Protein AF-A0A7M5X2B8-F1 (afdb_monomer_lite)

Secondary structure (DSSP, 8-state):
-HHHHHHHTT-HHHHHHHHHHHHHHHHHHHHHHHTT-HHHHHHHHHHHHHHHHHHHHHHHHH-GGGHHHHHHHHHHHHHHS-S-HHHHHHHHHHHTTT--GGGGHHHHHHHHHHHHHTT-HHHHHHHHHHHHTS-TTT-TTSPPP-SSHHHHHHHHHHHHHHT-HHHHHHHHHHHIIIIIHHHH---S---HHHHHHHHHHHHHHHHHHHHHHHHHHHHHHTT---TTTHHHHHHHHHHHHHHHHHHH--

Sequence (250 aa):
FRAVLQIHKNQFVRAQSCIDNARDMLDTELTAMVGESYNRAYNAMVNVQMLSELEEVIQYKLVSERRKAIKSAWWNRLQGCQANVEEWHRILQVHSLVLTPQEDMKTWLKYASLCRKSGQLGLSQQTLVTLLEADPYLNQDKPIPSTYPMVTFAFMKHMWKSGQRQEAFKHLQYFVRTTLLPQVLPLGDLDDESEKKRNETISLLAKCHMKLGEWMTITEGVKGVNSNTIPHILQYHATATKYADKSYKV

Radius of gyration: 22.21 Å; chains: 1; bounding box: 51×42×62 Å

Structure (mmCIF, N/CA/C/O backbone):
data_AF-A0A7M5X2B8-F1
#
_entry.id   AF-A0A7M5X2B8-F1
#
loop_
_atom_site.group_PDB
_atom_site.id
_atom_site.type_symbol
_atom_site.label_atom_id
_atom_site.label_alt_id
_atom_site.label_comp_id
_atom_site.label_asym_id
_atom_site.label_entity_id
_atom_site.label_seq_id
_atom_site.pdbx_PDB_ins_code
_atom_site.Cartn_x
_atom_site.Cartn_y
_atom_site.Cartn_z
_atom_site.occupancy
_atom_site.B_iso_or_equiv
_atom_site.auth_seq_id
_atom_site.auth_comp_id
_atom_site.auth_asym_id
_atom_site.auth_atom_id
_atom_site.pdbx_PDB_model_num
ATOM 1 N N . PHE A 1 1 ? -11.083 -10.077 16.900 1.00 87.00 1 PHE A N 1
ATOM 2 C CA . PHE A 1 1 ? -12.200 -10.538 16.034 1.00 87.00 1 PHE A CA 1
ATOM 3 C C . PHE A 1 1 ? -13.577 -10.011 16.431 1.00 87.00 1 PHE A C 1
ATOM 5 O O . PHE A 1 1 ? -14.249 -9.457 15.571 1.00 87.00 1 PHE A O 1
ATOM 12 N N . ARG A 1 2 ? -14.023 -10.140 17.695 1.00 91.69 2 ARG A N 1
ATOM 13 C CA . ARG A 1 2 ? -15.350 -9.634 18.115 1.00 91.69 2 ARG A CA 1
ATOM 14 C C . ARG A 1 2 ? -15.546 -8.144 17.797 1.00 91.69 2 ARG A C 1
ATOM 16 O O . ARG A 1 2 ? -16.557 -7.805 17.197 1.00 91.69 2 ARG A O 1
ATOM 23 N N . ALA A 1 3 ? -14.554 -7.299 18.094 1.00 93.62 3 ALA A N 1
ATOM 24 C CA . ALA A 1 3 ? -14.578 -5.873 17.747 1.00 93.62 3 ALA A CA 1
ATOM 25 C C . ALA A 1 3 ? -14.824 -5.629 16.245 1.00 93.62 3 ALA A C 1
ATOM 27 O O . ALA A 1 3 ? -15.746 -4.905 15.885 1.00 93.62 3 ALA A O 1
ATOM 28 N N . VAL A 1 4 ? -14.081 -6.317 15.369 1.00 93.62 4 VAL A N 1
ATOM 29 C CA . VAL A 1 4 ? -14.224 -6.228 13.902 1.00 93.62 4 VAL A CA 1
ATOM 30 C C . VAL A 1 4 ? -15.651 -6.551 13.446 1.00 93.62 4 VAL A C 1
ATOM 32 O O . VAL A 1 4 ? -16.243 -5.797 12.676 1.00 93.62 4 VAL A O 1
ATOM 35 N N . LEU A 1 5 ? -16.243 -7.631 13.966 1.00 93.81 5 LEU A N 1
ATOM 36 C CA . LEU A 1 5 ? -17.628 -7.998 13.650 1.00 93.81 5 LEU A CA 1
ATOM 37 C C . LEU A 1 5 ? -18.626 -6.917 14.084 1.00 93.81 5 LEU A C 1
ATOM 39 O O . LEU A 1 5 ? -19.587 -6.649 13.364 1.00 93.81 5 LEU A O 1
ATOM 43 N N . GLN A 1 6 ? -18.411 -6.287 15.241 1.00 94.31 6 GLN A N 1
ATOM 44 C CA . GLN A 1 6 ? -19.284 -5.210 15.713 1.00 94.31 6 GLN A CA 1
ATOM 45 C C . GLN A 1 6 ? -19.132 -3.930 14.885 1.00 94.31 6 GLN A C 1
ATOM 47 O O . GLN A 1 6 ? -20.138 -3.291 14.585 1.00 94.31 6 GLN A O 1
ATOM 52 N N . ILE A 1 7 ? -17.918 -3.597 14.432 1.00 93.81 7 ILE A N 1
ATOM 53 C CA . ILE A 1 7 ? -17.671 -2.482 13.499 1.00 93.81 7 ILE A CA 1
ATOM 54 C C . ILE A 1 7 ? -18.380 -2.717 12.162 1.00 93.81 7 ILE A C 1
ATOM 56 O O . ILE A 1 7 ? -18.958 -1.788 11.591 1.00 93.81 7 ILE A O 1
ATOM 60 N N . HIS A 1 8 ? -18.378 -3.957 11.667 1.00 91.94 8 HIS A N 1
ATOM 61 C CA . HIS A 1 8 ? -19.111 -4.318 10.454 1.00 91.94 8 HIS A CA 1
ATOM 62 C C . HIS A 1 8 ? -20.629 -4.161 10.640 1.00 91.94 8 HIS A C 1
ATOM 64 O O . HIS A 1 8 ? -21.319 -3.669 9.753 1.00 91.94 8 HIS A O 1
ATOM 70 N N . LYS A 1 9 ? -21.151 -4.514 11.821 1.00 93.88 9 LYS A N 1
ATOM 71 C CA . LYS A 1 9 ?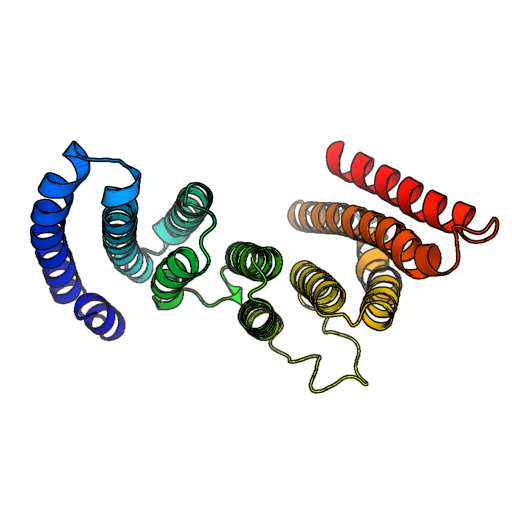 -22.562 -4.319 12.202 1.00 93.88 9 LYS A CA 1
ATOM 72 C C . LYS A 1 9 ? -22.905 -2.880 12.619 1.00 93.88 9 LYS A C 1
ATOM 74 O O . LYS A 1 9 ? -24.028 -2.642 13.054 1.00 93.88 9 LYS A O 1
ATOM 79 N N . ASN A 1 10 ? -21.960 -1.940 12.530 1.00 93.12 10 ASN A N 1
ATOM 80 C CA . ASN A 1 10 ? -22.086 -0.555 13.001 1.00 93.12 10 ASN A CA 1
ATOM 81 C C . ASN A 1 10 ? -22.490 -0.423 14.492 1.00 93.12 10 ASN A C 1
ATOM 83 O O . ASN A 1 10 ? -23.061 0.581 14.908 1.00 93.12 10 ASN A O 1
ATOM 87 N N . GLN A 1 11 ? -22.179 -1.423 15.326 1.00 95.94 11 GLN A N 1
ATOM 88 C CA . GLN A 1 11 ? -22.404 -1.397 16.778 1.00 95.94 11 GLN A CA 1
ATOM 89 C C . GLN A 1 11 ? -21.174 -0.821 17.495 1.00 95.94 11 GLN A C 1
ATOM 91 O O . GLN A 1 11 ? -20.430 -1.543 18.160 1.00 95.94 11 GLN A O 1
ATOM 96 N N . PHE A 1 12 ? -20.947 0.486 17.350 1.00 95.44 12 PHE A N 1
ATOM 97 C CA . PHE A 1 12 ? -19.692 1.133 17.757 1.00 95.44 12 PHE A CA 1
ATOM 98 C C . PHE A 1 12 ? -19.410 1.084 19.263 1.00 95.44 12 PHE A C 1
ATOM 100 O O . PHE A 1 12 ? -18.281 0.813 19.648 1.00 95.44 12 PHE A O 1
ATOM 107 N N . VAL A 1 13 ? -20.427 1.237 20.117 1.00 95.81 13 VAL A N 1
ATOM 108 C CA . VAL A 1 13 ? -20.250 1.151 21.582 1.00 95.81 13 VAL A CA 1
ATOM 109 C C . VAL A 1 13 ? -19.755 -0.237 21.996 1.00 95.81 13 VAL A C 1
ATOM 111 O O . VAL A 1 13 ? -18.800 -0.369 22.751 1.00 95.81 13 VAL A O 1
ATOM 114 N N . ARG A 1 14 ? -20.357 -1.296 21.441 1.00 95.44 14 ARG A N 1
ATOM 115 C CA . ARG A 1 14 ? -19.934 -2.679 21.712 1.00 95.44 14 ARG A CA 1
ATOM 116 C C . ARG A 1 14 ? -18.574 -2.992 21.107 1.00 95.44 14 ARG A C 1
ATOM 118 O O . ARG A 1 14 ? -17.827 -3.778 21.684 1.00 95.44 14 ARG A O 1
ATOM 125 N N . ALA A 1 15 ? -18.268 -2.419 19.942 1.00 96.31 15 ALA A N 1
ATOM 126 C CA . ALA A 1 15 ? -16.943 -2.523 19.351 1.00 96.31 15 ALA A CA 1
ATOM 127 C C . ALA A 1 15 ? -15.889 -1.911 20.279 1.00 96.31 15 ALA A C 1
ATOM 129 O O . ALA A 1 15 ? -14.905 -2.588 20.554 1.00 96.31 15 ALA A O 1
ATOM 130 N N . GLN A 1 16 ? -16.147 -0.713 20.815 1.00 96.38 16 GLN A N 1
ATOM 131 C CA . GLN A 1 16 ? -15.265 -0.027 21.756 1.00 96.38 16 GLN A CA 1
ATOM 132 C C . GLN A 1 16 ? -15.018 -0.873 23.008 1.00 96.38 16 GLN A C 1
ATOM 134 O O . GLN A 1 16 ? -13.875 -1.211 23.282 1.00 96.38 16 GLN A O 1
ATOM 139 N N . SER A 1 17 ? -16.070 -1.373 23.668 1.00 96.81 17 SER A N 1
ATOM 140 C CA . SER A 1 17 ? -15.892 -2.255 24.834 1.00 96.81 17 SER A CA 1
ATOM 141 C C . SER A 1 17 ? -15.093 -3.524 24.508 1.00 96.81 17 SER A C 1
ATOM 143 O O . SER A 1 17 ? -14.348 -4.028 25.340 1.00 96.81 17 SER A O 1
ATOM 145 N N . CYS A 1 18 ? -15.225 -4.071 23.292 1.00 96.25 18 CYS A N 1
ATOM 146 C CA . CYS A 1 18 ? -14.407 -5.211 22.870 1.00 96.25 18 CYS A CA 1
ATOM 147 C C . CYS A 1 18 ? -12.936 -4.839 22.628 1.00 96.25 18 CYS A C 1
ATOM 149 O O . CYS A 1 18 ? -12.087 -5.716 22.761 1.00 96.25 18 CYS A O 1
ATOM 151 N N . ILE A 1 19 ? -12.650 -3.605 22.202 1.00 96.38 19 ILE A N 1
ATOM 152 C CA . ILE A 1 19 ? -11.288 -3.089 22.013 1.00 96.38 19 ILE A CA 1
ATOM 153 C C . ILE A 1 19 ? -10.645 -2.856 23.379 1.00 96.38 19 ILE A C 1
ATOM 155 O O . ILE A 1 19 ? -9.537 -3.336 23.595 1.00 96.38 19 ILE A O 1
ATOM 159 N N . ASP A 1 20 ? -11.360 -2.215 24.303 1.00 95.88 20 ASP A N 1
ATOM 160 C CA . ASP A 1 20 ? -10.876 -1.929 25.658 1.00 95.88 20 ASP A CA 1
ATOM 161 C C . ASP A 1 20 ? -10.535 -3.231 26.399 1.00 95.88 20 ASP A C 1
ATOM 163 O O . ASP A 1 20 ? -9.398 -3.424 26.815 1.00 95.88 20 ASP A O 1
ATOM 167 N N . ASN A 1 21 ? -11.448 -4.211 26.394 1.00 94.69 21 ASN A N 1
ATOM 168 C CA . ASN A 1 21 ? -11.180 -5.531 26.980 1.00 94.69 21 ASN A CA 1
ATOM 169 C C . ASN A 1 21 ? -9.970 -6.238 26.340 1.00 94.69 21 ASN A C 1
ATOM 171 O O . ASN A 1 21 ? -9.273 -7.007 26.998 1.00 94.69 21 ASN A O 1
ATOM 175 N N . ALA A 1 22 ? -9.740 -6.042 25.037 1.00 94.88 22 ALA A N 1
ATOM 176 C CA . ALA A 1 22 ? -8.587 -6.629 24.360 1.00 94.88 22 ALA A CA 1
ATOM 177 C C . ALA A 1 22 ? -7.276 -5.931 24.748 1.00 94.88 22 ALA A C 1
ATOM 179 O O . ALA A 1 22 ? -6.241 -6.594 24.770 1.00 94.88 22 ALA A O 1
ATOM 180 N N . ARG A 1 23 ? -7.314 -4.630 25.068 1.00 95.31 23 ARG A N 1
ATOM 181 C CA . ARG A 1 23 ? -6.157 -3.903 25.603 1.00 95.31 23 ARG A CA 1
ATOM 182 C C . ARG A 1 23 ? -5.792 -4.384 26.994 1.00 95.31 23 ARG A C 1
ATOM 184 O O . ARG A 1 23 ? -4.636 -4.721 27.189 1.00 95.31 23 ARG A O 1
ATOM 191 N N . ASP A 1 24 ? -6.764 -4.546 27.889 1.00 92.88 24 ASP A N 1
ATOM 192 C CA . ASP A 1 24 ? -6.500 -5.026 29.254 1.00 92.88 24 ASP A CA 1
ATOM 193 C C . ASP A 1 24 ? -5.772 -6.386 29.258 1.00 92.88 24 ASP A C 1
ATOM 195 O O . ASP A 1 24 ? -4.837 -6.627 30.027 1.00 92.88 24 ASP A O 1
ATOM 199 N N . MET A 1 25 ? -6.167 -7.286 28.349 1.00 90.12 25 MET A N 1
ATOM 200 C CA . MET A 1 25 ? -5.486 -8.571 28.164 1.00 90.12 25 MET A CA 1
ATOM 201 C C . MET A 1 25 ? -4.067 -8.397 27.607 1.00 90.12 25 MET A C 1
ATOM 203 O O . MET A 1 25 ? -3.127 -9.031 28.088 1.00 90.12 25 MET A O 1
ATOM 207 N N . LEU A 1 26 ? -3.909 -7.533 26.602 1.00 91.00 26 LEU A N 1
ATOM 208 C CA . LEU A 1 26 ? -2.633 -7.297 25.934 1.00 91.00 26 LEU A CA 1
ATOM 209 C C . LEU A 1 26 ? -1.626 -6.569 26.833 1.00 91.00 26 LEU A C 1
ATOM 211 O O . LEU A 1 26 ? -0.435 -6.843 26.736 1.00 91.00 26 LEU A O 1
ATOM 215 N N . ASP A 1 27 ? -2.081 -5.697 27.730 1.00 89.75 27 ASP A N 1
ATOM 216 C CA . ASP A 1 27 ? -1.236 -4.979 28.688 1.00 89.75 27 ASP A CA 1
ATOM 217 C C . ASP A 1 27 ? -0.530 -5.949 29.641 1.00 89.75 27 ASP A C 1
ATOM 219 O O . ASP A 1 27 ? 0.659 -5.790 29.940 1.00 89.75 27 ASP A O 1
ATOM 223 N N . THR A 1 28 ? -1.230 -7.007 30.059 1.00 85.19 28 THR A N 1
ATOM 224 C CA . THR A 1 28 ? -0.656 -8.071 30.894 1.00 85.19 28 THR A CA 1
ATOM 225 C C . THR A 1 28 ? 0.445 -8.825 30.140 1.00 85.19 28 THR A C 1
ATOM 227 O O . THR A 1 28 ? 1.529 -9.054 30.680 1.00 85.19 28 THR A O 1
ATOM 230 N N . GLU A 1 29 ? 0.205 -9.168 28.870 1.00 84.12 29 GLU A N 1
ATOM 231 C CA . GLU A 1 29 ? 1.188 -9.837 28.007 1.00 84.12 29 GLU A CA 1
ATOM 232 C C . GLU A 1 29 ? 2.400 -8.939 27.713 1.00 84.12 29 GLU A C 1
ATOM 234 O O . GLU A 1 29 ? 3.551 -9.376 27.792 1.00 84.12 29 GLU A O 1
ATOM 239 N N . LEU A 1 30 ? 2.156 -7.668 27.390 1.00 84.69 30 LEU A N 1
ATOM 240 C CA . LEU A 1 30 ? 3.192 -6.704 27.041 1.00 84.69 30 LEU A CA 1
ATOM 241 C C . LEU A 1 30 ? 4.102 -6.412 28.239 1.00 84.69 30 LEU A C 1
ATOM 243 O O . LEU A 1 30 ? 5.323 -6.427 28.087 1.00 84.69 30 LEU A O 1
ATOM 247 N N . THR A 1 31 ? 3.531 -6.228 29.433 1.00 84.25 31 THR A N 1
ATOM 248 C CA . THR A 1 31 ? 4.294 -5.999 30.673 1.00 84.25 31 THR A CA 1
ATOM 249 C C . THR A 1 31 ? 5.255 -7.153 30.964 1.00 84.25 31 THR A C 1
ATOM 251 O O . THR A 1 31 ? 6.394 -6.919 31.368 1.00 84.25 31 THR A O 1
ATOM 254 N N . ALA A 1 32 ? 4.839 -8.395 30.694 1.00 82.25 32 ALA A N 1
ATOM 255 C CA . ALA A 1 32 ? 5.690 -9.569 30.869 1.00 82.25 32 ALA A CA 1
ATOM 256 C C . ALA A 1 32 ? 6.844 -9.639 29.848 1.00 82.25 32 ALA A C 1
ATOM 258 O O . ALA A 1 32 ? 7.931 -10.099 30.184 1.00 82.25 32 ALA A O 1
ATOM 259 N N . MET A 1 33 ? 6.635 -9.182 28.606 1.00 81.25 33 MET A N 1
ATOM 260 C CA . MET A 1 33 ? 7.603 -9.351 27.508 1.00 81.25 33 MET A CA 1
ATOM 261 C C . MET A 1 33 ? 8.563 -8.171 27.306 1.00 81.25 33 MET A C 1
ATOM 263 O O . MET A 1 33 ? 9.686 -8.371 26.837 1.00 81.25 33 MET A O 1
ATOM 267 N N . VAL A 1 34 ? 8.146 -6.942 27.629 1.00 74.69 34 VAL A N 1
ATOM 268 C CA . VAL A 1 34 ? 8.945 -5.722 27.388 1.00 74.69 34 VAL A CA 1
ATOM 269 C C . VAL A 1 34 ? 10.248 -5.715 28.192 1.00 74.69 34 VAL A C 1
ATOM 271 O O . VAL A 1 34 ? 11.241 -5.158 27.728 1.00 74.69 34 VAL A O 1
ATOM 274 N N . GLY A 1 35 ? 10.278 -6.385 29.349 1.00 71.69 35 GLY A N 1
ATOM 275 C CA . GLY A 1 35 ? 11.485 -6.521 30.168 1.00 71.69 35 GLY A CA 1
ATOM 276 C C . GLY A 1 35 ? 12.562 -7.439 29.577 1.00 71.69 35 GLY A C 1
ATOM 277 O O . GLY A 1 35 ? 13.711 -7.364 30.002 1.00 71.69 35 GLY A O 1
ATOM 278 N N . GLU A 1 36 ? 12.224 -8.290 28.602 1.00 78.00 36 GLU A N 1
ATOM 279 C CA . GLU A 1 36 ? 13.146 -9.303 28.076 1.00 78.00 36 GLU A CA 1
ATOM 280 C C . GLU A 1 36 ? 13.822 -8.875 26.769 1.00 78.00 36 GLU A C 1
ATOM 282 O O . GLU A 1 36 ? 15.043 -8.949 26.644 1.00 78.00 36 GLU A O 1
ATOM 287 N N . SER A 1 37 ? 13.048 -8.445 25.766 1.00 82.69 37 SER A N 1
ATOM 288 C CA . SER A 1 37 ? 13.591 -7.856 24.535 1.00 82.69 37 SER A CA 1
ATOM 289 C C . SER A 1 37 ? 12.509 -7.203 23.676 1.00 82.69 37 SER A C 1
ATOM 291 O O . SER A 1 37 ? 11.376 -7.683 23.586 1.00 82.69 37 SER A O 1
ATOM 293 N N . TYR A 1 38 ? 12.895 -6.163 22.933 1.00 80.94 38 TYR A N 1
ATOM 294 C CA . TYR A 1 38 ? 12.009 -5.502 21.972 1.00 80.94 38 TYR A CA 1
ATOM 295 C C . TYR A 1 38 ? 11.474 -6.462 20.898 1.00 80.94 38 TYR A C 1
ATOM 297 O O . TYR A 1 38 ? 10.290 -6.433 20.581 1.00 80.94 38 TYR A O 1
ATOM 305 N N . ASN A 1 39 ? 12.317 -7.357 20.370 1.00 82.69 39 ASN A N 1
ATOM 306 C CA . ASN A 1 39 ? 11.910 -8.301 19.323 1.00 82.69 39 ASN A CA 1
ATOM 307 C C . ASN A 1 39 ? 10.797 -9.250 19.787 1.00 82.69 39 ASN A C 1
ATOM 309 O O . ASN A 1 39 ? 9.914 -9.581 19.000 1.00 82.69 39 ASN A O 1
ATOM 313 N N . ARG A 1 40 ? 10.804 -9.658 21.063 1.00 82.56 40 ARG A N 1
ATOM 314 C CA . ARG A 1 40 ? 9.747 -10.505 21.633 1.00 82.56 40 ARG A CA 1
ATOM 315 C C . ARG A 1 40 ? 8.450 -9.723 21.846 1.00 82.56 40 ARG A C 1
ATOM 317 O O . ARG A 1 40 ? 7.373 -10.238 21.561 1.00 82.56 40 ARG A O 1
ATOM 324 N N . ALA A 1 41 ? 8.561 -8.465 22.272 1.00 87.38 41 ALA A N 1
ATOM 325 C CA . ALA A 1 41 ? 7.420 -7.573 22.471 1.00 87.38 41 ALA A CA 1
ATOM 326 C C . ALA A 1 41 ? 6.828 -7.021 21.158 1.00 87.38 41 ALA A C 1
ATOM 328 O O . ALA A 1 41 ? 5.697 -6.543 21.147 1.00 87.38 41 ALA A O 1
ATOM 329 N N . TYR A 1 42 ? 7.554 -7.085 20.040 1.00 88.50 42 TYR A N 1
ATOM 330 C CA . TYR A 1 42 ? 7.157 -6.426 18.795 1.00 88.50 42 TYR A CA 1
ATOM 331 C C . TYR A 1 42 ? 5.811 -6.924 18.240 1.00 88.50 42 TYR A C 1
ATOM 333 O O . TYR A 1 42 ? 4.969 -6.115 17.856 1.00 88.50 42 TYR A O 1
ATOM 341 N N . ASN A 1 43 ? 5.536 -8.231 18.298 1.00 88.12 43 ASN A N 1
ATOM 342 C CA . ASN A 1 43 ? 4.225 -8.769 17.910 1.00 88.12 43 ASN A CA 1
ATOM 343 C C . ASN A 1 43 ? 3.080 -8.199 18.763 1.00 88.12 43 ASN A C 1
ATOM 345 O O . ASN A 1 43 ? 2.005 -7.900 18.238 1.00 88.12 43 ASN A O 1
ATOM 349 N N . ALA A 1 44 ? 3.309 -8.014 20.066 1.00 90.06 44 ALA A N 1
ATOM 350 C CA . ALA A 1 44 ? 2.341 -7.371 20.946 1.00 90.06 44 ALA A CA 1
ATOM 351 C C . ALA A 1 44 ? 2.178 -5.884 20.596 1.00 90.06 44 ALA A C 1
ATOM 353 O O . ALA A 1 44 ? 1.051 -5.405 20.522 1.00 90.06 44 ALA A O 1
ATOM 354 N N . MET A 1 45 ? 3.260 -5.176 20.260 1.00 90.06 45 MET A N 1
ATOM 355 C CA . MET A 1 45 ? 3.191 -3.785 19.791 1.00 90.06 45 MET A CA 1
ATOM 356 C C . MET A 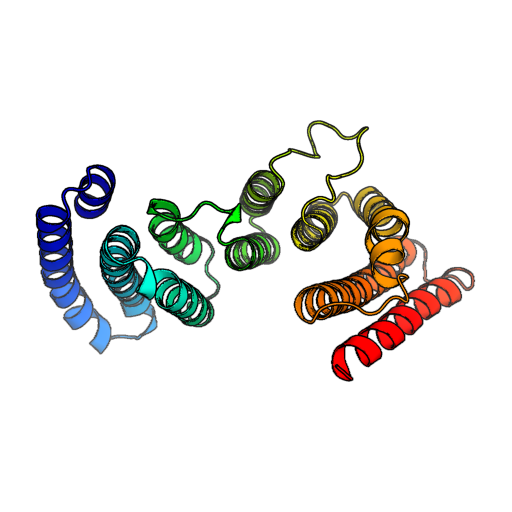1 45 ? 2.373 -3.634 18.502 1.00 90.06 45 MET A C 1
ATOM 358 O O . MET A 1 45 ? 1.578 -2.702 18.390 1.00 90.06 45 MET A O 1
ATOM 362 N N . VAL A 1 46 ? 2.504 -4.566 17.553 1.00 92.00 46 VAL A N 1
ATOM 363 C CA . VAL A 1 46 ? 1.658 -4.591 16.347 1.00 92.00 46 VAL A CA 1
ATOM 364 C C . VAL A 1 46 ? 0.186 -4.787 16.724 1.00 92.00 46 VAL A C 1
ATOM 366 O O . VAL A 1 46 ? -0.679 -4.102 16.181 1.00 92.00 46 VAL A O 1
ATOM 369 N N . ASN A 1 47 ? -0.119 -5.657 17.692 1.00 93.25 47 ASN A N 1
ATOM 370 C CA . ASN A 1 47 ? -1.489 -5.823 18.187 1.00 93.25 47 ASN A CA 1
ATOM 371 C C . ASN A 1 47 ? -2.025 -4.536 18.838 1.00 93.25 47 ASN A C 1
ATOM 373 O O . ASN A 1 47 ? -3.164 -4.162 18.561 1.00 93.25 47 ASN A O 1
ATOM 377 N N . VAL A 1 48 ? -1.214 -3.833 19.641 1.00 93.50 48 VAL A N 1
ATOM 378 C CA . VAL A 1 48 ? -1.588 -2.533 20.231 1.00 93.50 48 VAL A CA 1
ATOM 379 C C . VAL A 1 48 ? -1.920 -1.534 19.122 1.00 93.50 48 VAL A C 1
ATOM 381 O O . VAL A 1 48 ? -2.966 -0.885 19.167 1.00 93.50 48 VAL A O 1
ATOM 384 N N . GLN A 1 49 ? -1.069 -1.442 18.095 1.00 94.88 49 GLN A N 1
ATOM 385 C CA . GLN A 1 49 ? -1.312 -0.566 16.950 1.00 94.88 49 GLN A CA 1
ATOM 386 C C . GLN A 1 49 ? -2.621 -0.922 16.234 1.00 94.88 49 GLN A C 1
ATOM 388 O O . GLN A 1 49 ? -3.416 -0.025 15.967 1.00 94.88 49 GLN A O 1
ATOM 393 N N . MET A 1 50 ? -2.885 -2.207 15.976 1.00 96.25 50 MET A N 1
ATOM 394 C CA . MET A 1 50 ? -4.132 -2.652 15.343 1.00 96.25 50 MET A CA 1
ATOM 395 C C . MET A 1 50 ? -5.376 -2.303 16.175 1.00 96.25 50 MET A C 1
ATOM 397 O O . MET A 1 50 ? -6.418 -1.981 15.605 1.00 96.25 50 MET A O 1
ATOM 401 N N . LEU A 1 51 ? -5.298 -2.363 17.510 1.00 96.50 51 LEU A N 1
ATOM 402 C CA . LEU A 1 51 ? -6.399 -1.953 18.390 1.00 96.50 51 LEU A CA 1
ATOM 403 C C . LEU A 1 51 ? -6.666 -0.448 18.276 1.00 96.50 51 LEU A C 1
ATOM 405 O O . LEU A 1 51 ? -7.817 -0.049 18.115 1.00 96.50 51 LEU A O 1
ATOM 409 N N . SER A 1 52 ? -5.615 0.373 18.268 1.00 96.94 52 SER A N 1
ATOM 410 C CA . SER A 1 52 ? -5.737 1.818 18.034 1.00 96.94 52 SER A CA 1
ATOM 411 C C . SER A 1 52 ? -6.265 2.137 16.630 1.00 96.94 52 SER A C 1
ATOM 413 O O . SER A 1 52 ? -7.102 3.021 16.463 1.00 96.94 52 SER A O 1
ATOM 415 N N . GLU A 1 53 ? -5.858 1.380 15.611 1.00 97.19 53 GLU A N 1
ATOM 416 C CA . GLU A 1 53 ? -6.390 1.524 14.252 1.00 97.19 53 GLU A CA 1
ATOM 417 C C . GLU A 1 53 ? -7.868 1.132 14.157 1.00 97.19 53 GLU A C 1
ATOM 419 O O . GLU A 1 53 ? -8.618 1.780 13.431 1.00 97.19 53 GLU A O 1
ATOM 424 N N . LEU A 1 54 ? -8.338 0.143 14.926 1.00 97.56 54 LEU A N 1
ATOM 425 C CA . LEU A 1 54 ? -9.763 -0.201 14.988 1.00 97.56 54 LEU A CA 1
ATOM 426 C C . LEU A 1 54 ? -10.619 0.926 15.579 1.00 97.56 54 LEU A C 1
ATOM 428 O O . LEU A 1 54 ? -11.743 1.139 15.120 1.00 97.56 54 LEU A O 1
ATOM 432 N N . GLU A 1 55 ? -10.111 1.676 16.555 1.00 97.19 55 GLU A N 1
ATOM 433 C CA . GLU A 1 55 ? -10.802 2.873 17.048 1.00 97.19 55 GLU A CA 1
ATOM 434 C C . GLU A 1 55 ? -10.846 3.972 15.993 1.00 97.19 55 GLU A C 1
ATOM 436 O O . GLU A 1 55 ? -11.873 4.622 15.790 1.00 97.19 55 GLU A O 1
ATOM 441 N N . GLU A 1 56 ? -9.746 4.169 15.273 1.00 97.94 56 GLU A N 1
ATOM 442 C CA . GLU A 1 56 ? -9.699 5.125 14.175 1.00 97.94 56 GLU A CA 1
ATOM 443 C C . GLU A 1 56 ? -10.621 4.706 13.020 1.00 97.94 56 GLU A C 1
ATOM 445 O O . GLU A 1 56 ? -11.213 5.573 12.386 1.00 97.94 56 GLU A O 1
ATOM 450 N N . VAL A 1 57 ? -10.847 3.407 12.788 1.00 97.69 57 VAL A N 1
ATOM 451 C CA . VAL A 1 57 ? -11.881 2.909 11.862 1.00 97.69 57 VAL A CA 1
ATOM 452 C C . VAL A 1 57 ? -13.281 3.343 12.317 1.00 97.69 57 VAL A C 1
ATOM 454 O O . VAL A 1 57 ? -14.087 3.778 11.489 1.00 97.69 57 VAL A O 1
ATOM 457 N N . ILE A 1 58 ? -13.580 3.273 13.619 1.00 96.94 58 ILE 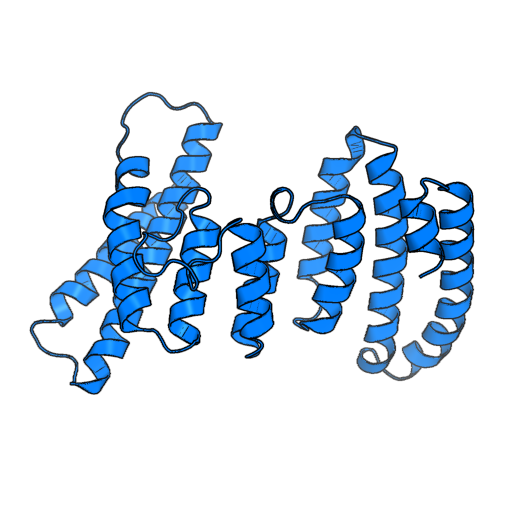A N 1
ATOM 458 C CA . ILE A 1 58 ? -14.845 3.786 14.175 1.00 96.94 58 ILE A CA 1
ATOM 459 C C . ILE A 1 58 ? -14.947 5.297 13.924 1.00 96.94 58 ILE A C 1
ATOM 461 O O . ILE A 1 58 ? -15.951 5.772 13.391 1.00 96.94 58 ILE A O 1
ATOM 465 N N . GLN A 1 59 ? -13.888 6.051 14.226 1.00 96.75 59 GLN A N 1
ATOM 466 C CA . GLN A 1 59 ? -13.842 7.498 13.995 1.00 96.75 59 GLN A CA 1
ATOM 467 C C . GLN A 1 59 ? -13.977 7.856 12.509 1.00 96.75 59 GLN A C 1
ATOM 469 O O . GLN A 1 59 ? -14.670 8.812 12.177 1.00 96.75 59 GLN A O 1
ATOM 474 N N . TYR A 1 60 ? -13.383 7.074 11.608 1.00 97.00 60 TYR A N 1
ATOM 475 C CA . TYR A 1 60 ? -13.462 7.265 10.160 1.00 97.00 60 TYR A CA 1
ATOM 476 C C . TYR A 1 60 ? -14.900 7.130 9.639 1.00 97.00 60 TYR A C 1
ATOM 478 O O . TYR A 1 60 ? -15.320 7.873 8.740 1.00 97.00 60 TYR A O 1
ATOM 486 N N . LYS A 1 61 ? -15.668 6.187 10.207 1.00 95.38 61 LYS A N 1
ATOM 487 C CA . LYS A 1 61 ? -17.090 6.005 9.889 1.00 95.38 61 LYS A CA 1
ATOM 488 C C . LYS A 1 61 ? -17.962 7.142 10.423 1.00 95.38 61 LYS A C 1
ATOM 490 O O . LYS A 1 61 ? -18.920 7.504 9.749 1.00 95.38 61 LYS A O 1
ATOM 495 N N . LEU A 1 62 ? -17.635 7.691 11.594 1.00 95.31 62 LEU A N 1
ATOM 496 C CA . LEU A 1 62 ? -18.463 8.684 12.288 1.00 95.31 62 LEU A CA 1
ATOM 497 C C . LEU A 1 62 ? -18.146 10.144 11.927 1.00 95.31 62 LEU A C 1
ATOM 499 O O . LEU A 1 62 ? -19.052 10.969 11.951 1.00 95.31 62 LEU A O 1
ATOM 503 N N . VAL A 1 63 ? -16.889 10.476 11.612 1.00 96.38 63 VAL A N 1
ATOM 504 C CA . VAL A 1 63 ? -16.417 11.866 11.475 1.00 96.38 63 VAL A CA 1
ATOM 505 C C . VAL A 1 63 ? -15.675 12.057 10.150 1.00 96.38 63 VAL A C 1
ATOM 507 O O . VAL A 1 63 ? -14.510 11.675 10.002 1.00 96.38 63 VAL A O 1
ATOM 510 N N . SER A 1 64 ? -16.343 12.670 9.171 1.00 95.25 64 SER A N 1
ATOM 511 C CA . SER A 1 64 ? -15.814 12.908 7.819 1.00 95.25 64 SER A CA 1
ATOM 512 C C . SER A 1 64 ? -14.538 13.746 7.809 1.00 95.25 64 SER A C 1
ATOM 514 O O . SER A 1 64 ? -13.609 13.458 7.052 1.00 95.25 64 SER A O 1
ATOM 516 N N . GLU A 1 65 ? -14.460 14.745 8.681 1.00 96.19 65 GLU A N 1
ATOM 517 C CA . GLU A 1 65 ? -13.390 15.744 8.732 1.00 96.19 65 GLU A CA 1
ATOM 518 C C . GLU A 1 65 ? -12.058 15.105 9.144 1.00 96.19 65 GLU A C 1
ATOM 520 O O . GLU A 1 65 ? -10.984 15.543 8.730 1.00 96.19 65 GLU A O 1
ATOM 525 N N . ARG A 1 66 ? -12.112 14.014 9.921 1.00 95.19 66 ARG A N 1
ATOM 526 C CA . ARG A 1 66 ? -10.916 13.312 10.404 1.00 95.19 66 ARG A CA 1
ATOM 527 C C . ARG A 1 66 ? -10.355 12.315 9.397 1.00 95.19 66 ARG A C 1
ATOM 529 O O . ARG A 1 66 ? -9.208 11.904 9.549 1.00 95.19 66 ARG A O 1
ATOM 536 N N . ARG A 1 67 ? -11.089 11.966 8.333 1.00 96.25 67 ARG A N 1
ATOM 537 C CA . ARG A 1 67 ? -10.687 10.925 7.365 1.00 96.25 67 ARG A CA 1
ATOM 538 C C . ARG A 1 67 ? -9.313 11.172 6.749 1.00 96.25 67 ARG A C 1
ATOM 540 O O . ARG A 1 67 ? -8.503 10.252 6.672 1.00 96.25 67 ARG A O 1
ATOM 547 N N . LYS A 1 68 ? -9.022 12.412 6.341 1.00 95.69 68 LYS A N 1
ATOM 548 C CA . LYS A 1 68 ? -7.722 12.773 5.747 1.00 95.69 68 LYS A CA 1
ATOM 549 C C . LYS A 1 68 ? -6.580 12.646 6.760 1.00 95.69 68 LYS A C 1
ATOM 551 O O . LYS A 1 68 ? -5.521 12.123 6.420 1.00 95.69 68 LYS A O 1
ATOM 556 N N . ALA A 1 69 ? -6.806 13.087 7.998 1.00 97.19 69 ALA A N 1
ATOM 557 C CA . ALA A 1 69 ? -5.826 12.977 9.076 1.00 97.19 69 ALA A CA 1
ATOM 558 C C . ALA A 1 69 ? -5.556 11.509 9.444 1.00 97.19 69 ALA A C 1
ATOM 560 O O . ALA A 1 69 ? -4.396 11.118 9.545 1.00 97.19 69 ALA A O 1
ATOM 561 N N . ILE A 1 70 ? -6.608 10.690 9.544 1.00 97.62 70 ILE A N 1
ATOM 562 C CA . ILE A 1 70 ? -6.514 9.251 9.824 1.00 97.62 70 ILE A CA 1
ATOM 563 C C . ILE A 1 70 ? -5.728 8.536 8.719 1.00 97.62 70 ILE A C 1
ATOM 565 O O . ILE A 1 70 ? -4.747 7.865 9.019 1.00 97.62 70 ILE A O 1
ATOM 569 N N . LYS A 1 71 ? -6.062 8.757 7.436 1.00 97.06 71 LYS A N 1
ATOM 570 C CA . LYS A 1 71 ? -5.303 8.186 6.303 1.00 97.06 71 LYS A CA 1
ATOM 571 C C . LYS A 1 71 ? -3.813 8.550 6.352 1.00 97.06 71 LYS A C 1
ATOM 573 O O . LYS A 1 71 ? -2.959 7.711 6.080 1.00 97.06 71 LYS A O 1
ATOM 578 N N . SER A 1 72 ? -3.493 9.796 6.709 1.00 96.31 72 SER A N 1
ATOM 579 C CA . SER A 1 72 ? -2.104 10.247 6.866 1.00 96.31 72 SER A CA 1
ATOM 580 C C . SER A 1 72 ? -1.399 9.531 8.026 1.00 96.31 72 SER A C 1
ATOM 582 O O . SER A 1 72 ? -0.281 9.043 7.863 1.00 96.31 72 SER A O 1
ATOM 584 N N . ALA A 1 73 ? -2.065 9.409 9.178 1.00 97.12 73 ALA A N 1
ATOM 585 C CA . ALA A 1 73 ? -1.536 8.704 10.343 1.00 97.12 73 ALA A CA 1
ATOM 586 C C . ALA A 1 73 ? -1.279 7.217 10.048 1.00 97.12 73 ALA A C 1
ATOM 588 O O . ALA A 1 73 ? -0.195 6.720 10.350 1.00 97.12 73 ALA A O 1
ATOM 589 N N . TRP A 1 74 ? -2.227 6.542 9.388 1.00 97.56 74 TRP A N 1
ATOM 590 C CA . TRP A 1 74 ? -2.101 5.154 8.924 1.00 97.56 74 TRP A CA 1
ATOM 591 C C . TRP A 1 74 ? -0.879 4.961 8.037 1.00 97.56 74 TRP A C 1
ATOM 593 O O . TRP A 1 74 ? -0.050 4.089 8.298 1.00 97.56 74 TRP A O 1
ATOM 603 N N . TRP A 1 75 ? -0.719 5.820 7.029 1.00 96.94 75 TRP A N 1
ATOM 604 C CA . TRP A 1 75 ? 0.438 5.767 6.143 1.00 96.94 75 TRP A CA 1
ATOM 605 C C . TRP A 1 75 ? 1.756 5.952 6.909 1.00 96.94 75 TRP A C 1
ATOM 607 O O . TRP A 1 75 ? 2.681 5.157 6.737 1.00 96.94 75 TRP A O 1
ATOM 617 N N . ASN A 1 76 ? 1.843 6.958 7.782 1.00 96.00 76 ASN A N 1
ATOM 618 C CA . ASN A 1 76 ? 3.067 7.255 8.528 1.00 96.00 76 ASN A CA 1
ATOM 619 C C . ASN A 1 76 ? 3.450 6.125 9.495 1.00 96.00 76 ASN A C 1
ATOM 621 O O . ASN A 1 76 ? 4.619 5.742 9.545 1.00 96.00 76 ASN A O 1
ATOM 625 N N . ARG A 1 77 ? 2.482 5.555 10.228 1.00 96.00 77 ARG A N 1
ATOM 626 C CA . ARG A 1 77 ? 2.747 4.437 11.149 1.00 96.00 77 ARG A CA 1
ATOM 627 C C . ARG A 1 77 ? 3.181 3.183 10.406 1.00 96.00 77 ARG A C 1
ATOM 629 O O . ARG A 1 77 ? 4.180 2.578 10.781 1.00 96.00 77 ARG A O 1
ATOM 636 N N . LEU A 1 78 ? 2.514 2.848 9.302 1.00 95.19 78 LEU A N 1
ATOM 637 C CA . LEU A 1 78 ? 2.866 1.678 8.500 1.00 95.19 78 LEU A CA 1
ATOM 638 C C . LEU A 1 78 ? 4.290 1.764 7.927 1.00 95.19 78 LEU A C 1
ATOM 640 O O . LEU A 1 78 ? 4.978 0.752 7.825 1.00 95.19 78 LEU A O 1
ATOM 644 N N . GLN A 1 79 ? 4.771 2.965 7.582 1.00 92.88 79 GLN A N 1
ATOM 645 C CA . GLN A 1 79 ? 6.162 3.152 7.150 1.00 92.88 79 GLN A CA 1
ATOM 646 C C . GLN A 1 79 ? 7.193 2.873 8.254 1.00 92.88 79 GLN A C 1
ATOM 648 O O . GLN A 1 79 ? 8.334 2.554 7.917 1.00 92.88 79 GLN A O 1
ATOM 653 N N . GLY A 1 80 ? 6.809 3.005 9.526 1.00 91.50 80 GLY A N 1
ATOM 654 C CA . GLY A 1 80 ? 7.646 2.692 10.685 1.00 91.50 80 GLY A CA 1
ATOM 655 C C . GLY A 1 80 ? 7.616 1.218 11.102 1.00 91.50 80 GLY A C 1
ATOM 656 O O . GLY A 1 80 ? 8.499 0.786 11.839 1.00 91.50 80 GLY A O 1
ATOM 657 N N . CYS A 1 81 ? 6.639 0.436 10.628 1.00 92.50 81 CYS A N 1
ATOM 658 C CA . CYS A 1 81 ? 6.566 -1.000 10.893 1.00 92.50 81 CYS A CA 1
ATOM 659 C C . CYS A 1 81 ? 7.711 -1.758 10.204 1.00 92.50 81 CYS A C 1
ATOM 661 O O . CYS A 1 81 ? 8.190 -1.374 9.130 1.00 92.50 81 CYS A O 1
ATOM 663 N N . GLN A 1 82 ? 8.110 -2.892 10.784 1.00 92.12 82 GLN A N 1
ATOM 664 C CA . GLN A 1 82 ? 9.061 -3.798 10.148 1.00 92.12 82 GLN A CA 1
ATOM 665 C C . GLN A 1 82 ? 8.534 -4.261 8.785 1.00 92.12 82 GLN A C 1
ATOM 667 O O . GLN A 1 82 ? 7.331 -4.340 8.533 1.00 92.12 82 GLN A O 1
ATOM 672 N N . ALA A 1 83 ? 9.455 -4.567 7.874 1.00 92.25 83 ALA A N 1
ATOM 673 C CA . ALA A 1 83 ? 9.141 -5.013 6.522 1.00 92.25 83 ALA A CA 1
ATOM 674 C C . ALA A 1 83 ? 8.713 -6.496 6.501 1.00 92.25 83 ALA A C 1
ATOM 676 O O . ALA A 1 83 ? 9.348 -7.321 5.844 1.00 92.25 83 ALA A O 1
ATOM 677 N N . ASN A 1 84 ? 7.638 -6.826 7.217 1.00 94.44 84 ASN A N 1
ATOM 678 C CA . ASN A 1 84 ? 7.063 -8.164 7.313 1.00 94.44 84 ASN A CA 1
ATOM 679 C C . ASN A 1 84 ? 5.721 -8.228 6.564 1.00 94.44 84 ASN A C 1
ATOM 681 O O . ASN A 1 84 ? 4.819 -7.426 6.797 1.00 94.44 84 ASN A O 1
ATOM 685 N N . VAL A 1 85 ? 5.587 -9.190 5.646 1.00 95.06 85 VAL A N 1
ATOM 686 C CA . VAL A 1 85 ? 4.385 -9.359 4.814 1.00 95.06 85 VAL A CA 1
ATOM 687 C C . VAL A 1 85 ? 3.148 -9.676 5.652 1.00 95.06 85 VAL A C 1
ATOM 689 O O . VAL A 1 85 ? 2.072 -9.164 5.355 1.00 95.06 85 VAL A O 1
ATOM 692 N N . GLU A 1 86 ? 3.276 -10.511 6.678 1.00 93.94 86 GLU A N 1
ATOM 693 C CA . GLU A 1 86 ? 2.133 -10.982 7.460 1.00 93.94 86 GLU A CA 1
ATOM 694 C C . GLU A 1 86 ? 1.582 -9.870 8.361 1.00 93.94 86 GLU A C 1
ATOM 696 O O . GLU A 1 86 ? 0.379 -9.616 8.382 1.00 93.94 86 GLU A O 1
ATOM 701 N N . GLU A 1 87 ? 2.465 -9.124 9.024 1.00 94.06 87 GLU A N 1
ATOM 702 C CA . GLU A 1 87 ? 2.092 -7.973 9.855 1.00 94.06 87 GLU A CA 1
ATOM 703 C C . GLU A 1 87 ? 1.438 -6.863 9.036 1.00 94.06 87 GLU A C 1
ATOM 705 O O . GLU A 1 87 ? 0.369 -6.369 9.399 1.00 94.06 87 GLU A O 1
ATOM 710 N N . TRP A 1 88 ? 2.041 -6.510 7.895 1.00 96.62 88 TRP A N 1
ATOM 711 C CA . TRP A 1 88 ? 1.458 -5.527 6.987 1.00 96.62 88 TRP A CA 1
ATOM 712 C C . TRP A 1 88 ? 0.078 -5.976 6.522 1.00 96.62 88 TRP A C 1
ATOM 714 O O . TRP A 1 88 ? -0.853 -5.179 6.524 1.00 96.62 88 TRP A O 1
ATOM 724 N N . HIS A 1 89 ? -0.081 -7.251 6.159 1.00 95.75 89 HIS A N 1
ATOM 725 C CA . HIS A 1 89 ? -1.379 -7.770 5.746 1.00 95.75 89 HIS A CA 1
ATOM 726 C C . HIS A 1 89 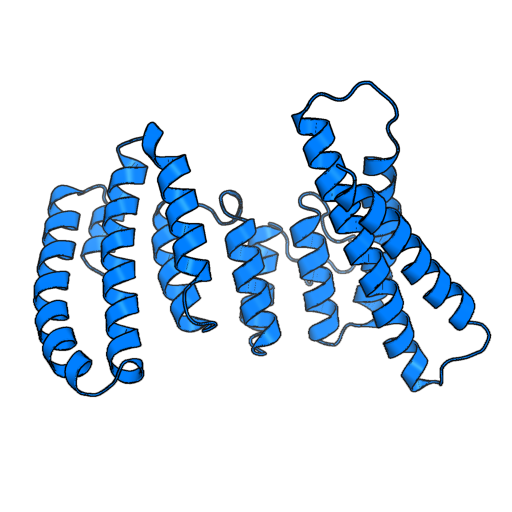? -2.428 -7.608 6.849 1.00 95.75 89 HIS A C 1
ATOM 728 O O . HIS A 1 89 ? -3.521 -7.114 6.584 1.00 95.75 89 HIS A O 1
ATOM 734 N N . ARG A 1 90 ? -2.091 -7.968 8.094 1.00 95.25 90 ARG A N 1
ATOM 735 C CA . ARG A 1 90 ? -2.999 -7.857 9.245 1.00 95.25 90 ARG A CA 1
ATOM 736 C C . ARG A 1 90 ? -3.459 -6.418 9.491 1.00 95.25 90 ARG A C 1
ATOM 738 O O . ARG A 1 90 ? -4.650 -6.212 9.713 1.00 95.25 90 ARG A O 1
ATOM 745 N N . ILE A 1 91 ? -2.552 -5.445 9.400 1.00 96.44 91 ILE A N 1
ATOM 746 C CA . ILE A 1 91 ? -2.874 -4.011 9.495 1.00 96.44 91 ILE A CA 1
ATOM 747 C C . ILE A 1 91 ? -3.794 -3.580 8.341 1.00 96.44 91 ILE A C 1
ATOM 749 O O . ILE A 1 91 ? -4.849 -2.988 8.559 1.00 96.44 91 ILE A O 1
ATOM 753 N N . LEU A 1 92 ? -3.475 -3.955 7.099 1.00 96.69 92 LEU A N 1
ATOM 754 C CA . LEU A 1 92 ? -4.289 -3.573 5.940 1.00 96.69 92 LEU A CA 1
ATOM 755 C C . LEU A 1 92 ? -5.699 -4.172 5.954 1.00 96.69 92 LEU A C 1
ATOM 757 O O . LEU A 1 92 ? -6.633 -3.535 5.462 1.00 96.69 92 LEU A O 1
ATOM 761 N N . GLN A 1 93 ? -5.893 -5.349 6.554 1.00 95.75 93 GLN A N 1
ATOM 762 C CA . GLN A 1 93 ? -7.233 -5.904 6.776 1.00 95.75 93 GLN A CA 1
ATOM 763 C C . GLN A 1 93 ? -8.084 -5.018 7.700 1.00 95.75 93 GLN A C 1
ATOM 765 O O . GLN A 1 93 ? -9.294 -4.923 7.505 1.00 95.75 93 GLN A O 1
ATOM 770 N N . VAL A 1 94 ? -7.473 -4.324 8.668 1.00 96.75 94 VAL A N 1
ATOM 771 C CA . VAL A 1 94 ? -8.177 -3.349 9.518 1.00 96.75 94 VAL A CA 1
ATOM 772 C C . VAL A 1 94 ? -8.599 -2.135 8.694 1.00 96.75 94 VAL A C 1
ATOM 774 O O . VAL A 1 94 ? -9.768 -1.751 8.734 1.00 96.75 94 VAL A O 1
ATOM 777 N N . HIS A 1 95 ? -7.697 -1.576 7.881 1.00 96.75 95 HIS A N 1
ATOM 778 C CA . HIS A 1 95 ? -8.027 -0.446 7.001 1.00 96.75 95 HIS A CA 1
ATOM 779 C C . HIS A 1 95 ? -9.134 -0.802 5.992 1.00 96.75 95 HIS A C 1
ATOM 781 O O . HIS A 1 95 ? -10.008 0.019 5.704 1.00 96.75 95 HIS A O 1
ATOM 787 N N . SER A 1 96 ? -9.141 -2.050 5.509 1.00 96.25 96 SER A N 1
ATOM 788 C CA . SER A 1 96 ? -10.116 -2.569 4.537 1.00 96.25 96 SER A CA 1
ATOM 789 C C . SER A 1 96 ? -11.560 -2.587 5.051 1.00 96.25 96 SER A C 1
ATOM 791 O O . SER A 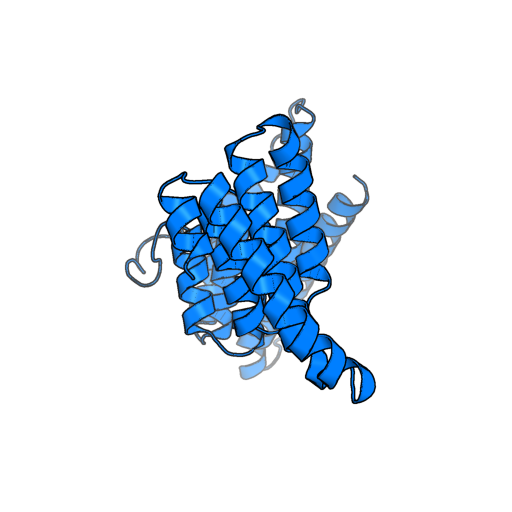1 96 ? -12.492 -2.759 4.272 1.00 96.25 96 SER A O 1
ATOM 793 N N . LEU A 1 97 ? -11.780 -2.370 6.354 1.00 95.88 97 LEU A N 1
ATOM 794 C CA . LEU A 1 97 ? -13.122 -2.209 6.923 1.00 95.88 97 LEU A CA 1
ATOM 795 C C . LEU A 1 97 ? -13.821 -0.922 6.465 1.00 95.88 97 LEU A C 1
ATOM 797 O O . LEU A 1 97 ? -15.041 -0.806 6.613 1.00 95.88 97 LEU A O 1
ATOM 801 N N . VAL A 1 98 ? -13.058 0.058 5.970 1.00 96.38 98 VAL A N 1
ATOM 802 C CA . VAL A 1 98 ? -13.567 1.372 5.547 1.00 96.38 98 VAL A CA 1
ATOM 803 C C . VAL A 1 98 ? -12.951 1.906 4.258 1.00 96.38 98 VAL A C 1
ATOM 805 O O . VAL A 1 98 ? -13.483 2.876 3.725 1.00 96.38 98 VAL A O 1
ATOM 808 N N . LEU A 1 99 ? -11.858 1.313 3.767 1.00 95.88 99 LEU A N 1
ATOM 809 C CA . LEU A 1 99 ? -11.199 1.708 2.524 1.00 95.88 99 LEU A CA 1
ATOM 810 C C . LEU A 1 99 ? -11.152 0.556 1.536 1.00 95.88 99 LEU A C 1
ATOM 812 O O . LEU A 1 99 ? -10.692 -0.540 1.850 1.00 95.88 99 LEU A O 1
ATOM 816 N N . THR A 1 100 ? -11.543 0.841 0.304 1.00 95.81 100 THR A N 1
ATOM 817 C CA . THR A 1 100 ? -11.229 -0.025 -0.829 1.00 95.81 100 THR A CA 1
ATOM 818 C C . THR A 1 100 ? -9.742 0.095 -1.197 1.00 95.81 100 THR A C 1
ATOM 820 O O . THR A 1 100 ? -9.120 1.138 -0.954 1.00 95.81 100 THR A O 1
ATOM 823 N N . PRO A 1 101 ? -9.136 -0.929 -1.823 1.00 94.94 101 PRO A N 1
ATOM 824 C CA . PRO A 1 101 ? -7.759 -0.839 -2.313 1.00 94.94 101 PRO A CA 1
ATOM 825 C C . PRO A 1 101 ? -7.490 0.353 -3.249 1.00 94.94 101 PRO A C 1
ATOM 827 O O . PRO A 1 101 ? -6.396 0.917 -3.245 1.00 94.94 101 PRO A O 1
ATOM 830 N N . GLN A 1 102 ? -8.504 0.775 -4.001 1.00 94.00 102 GLN A N 1
ATOM 831 C CA . GLN A 1 102 ? -8.513 1.899 -4.933 1.00 94.00 102 GLN A CA 1
ATOM 832 C C . GLN A 1 102 ? -8.497 3.255 -4.207 1.00 94.00 102 GLN A C 1
ATOM 834 O O . GLN A 1 102 ? -7.935 4.225 -4.707 1.00 94.00 102 GLN A O 1
ATOM 839 N N . GLU A 1 103 ? -9.050 3.338 -2.996 1.00 93.94 103 GLU A N 1
ATOM 840 C CA . GLU A 1 103 ? -8.996 4.550 -2.167 1.00 93.94 103 GLU A CA 1
ATOM 841 C C . GLU A 1 103 ? -7.670 4.711 -1.404 1.00 93.94 103 GLU A C 1
ATOM 843 O O . GLU A 1 103 ? -7.428 5.779 -0.827 1.00 93.94 103 GLU A O 1
ATOM 848 N N . ASP A 1 104 ? -6.827 3.669 -1.387 1.00 94.50 104 ASP A N 1
ATOM 849 C CA . ASP A 1 104 ? -5.527 3.634 -0.704 1.00 94.50 104 ASP A CA 1
ATOM 850 C C . ASP A 1 104 ? -4.420 2.963 -1.547 1.00 94.50 104 ASP A C 1
ATOM 852 O O . ASP A 1 104 ? -3.577 2.192 -1.075 1.00 94.50 104 ASP A O 1
ATOM 856 N N . MET A 1 105 ? -4.403 3.264 -2.848 1.00 94.81 105 MET A N 1
ATOM 857 C CA . MET A 1 105 ? -3.523 2.595 -3.820 1.00 94.81 105 MET A CA 1
ATOM 858 C C . MET A 1 105 ? -2.041 2.685 -3.454 1.00 94.81 105 MET A C 1
ATOM 860 O O . MET A 1 105 ? -1.280 1.746 -3.681 1.00 94.81 105 MET A O 1
ATOM 864 N N . LYS A 1 106 ? -1.607 3.818 -2.887 1.00 94.81 106 LYS A N 1
ATOM 865 C CA . LYS A 1 106 ? -0.213 4.044 -2.471 1.00 94.81 106 LYS A CA 1
ATOM 866 C C . LYS A 1 106 ? 0.241 2.982 -1.467 1.00 94.81 106 LYS A C 1
ATOM 868 O O . LYS A 1 106 ? 1.342 2.438 -1.600 1.00 94.81 106 LYS A O 1
ATOM 873 N N . THR A 1 107 ? -0.614 2.674 -0.501 1.00 96.69 107 THR A N 1
ATOM 874 C CA . THR A 1 107 ? -0.353 1.708 0.562 1.00 96.69 107 THR A CA 1
ATOM 875 C C . THR A 1 107 ? -0.296 0.290 0.019 1.00 96.69 107 THR A C 1
ATOM 877 O O . THR A 1 107 ? 0.701 -0.414 0.211 1.00 96.69 107 THR A O 1
ATOM 880 N N . TRP A 1 108 ? -1.292 -0.095 -0.774 1.00 97.88 108 TRP A N 1
ATOM 881 C CA . TRP A 1 108 ? -1.331 -1.414 -1.400 1.00 97.88 108 TRP A CA 1
ATOM 882 C C . TRP A 1 108 ? -0.199 -1.632 -2.410 1.00 97.88 108 TRP A C 1
ATOM 884 O O . TRP A 1 108 ? 0.358 -2.726 -2.480 1.00 97.88 108 TRP A O 1
ATOM 894 N N . LEU A 1 109 ? 0.250 -0.597 -3.130 1.00 97.31 109 LEU A N 1
ATOM 895 C CA . LEU A 1 109 ? 1.431 -0.686 -3.999 1.00 97.31 109 LEU A CA 1
ATOM 896 C C . LEU A 1 109 ? 2.722 -0.922 -3.209 1.00 97.31 109 LEU A C 1
ATOM 898 O O . LEU A 1 109 ? 3.606 -1.665 -3.658 1.00 97.31 109 LEU A O 1
ATOM 902 N N . LYS A 1 110 ? 2.849 -0.302 -2.031 1.00 97.25 110 LYS A N 1
ATOM 903 C CA . LYS A 1 110 ? 3.982 -0.535 -1.131 1.00 97.25 110 LYS A CA 1
ATOM 904 C C . LYS A 1 110 ? 3.963 -1.972 -0.607 1.00 97.25 110 LYS A C 1
ATOM 906 O O . LYS A 1 110 ? 5.000 -2.635 -0.681 1.00 97.25 110 LYS A O 1
ATOM 911 N N . TYR A 1 111 ? 2.798 -2.471 -0.197 1.00 97.88 111 TYR A N 1
ATOM 912 C CA . TYR A 1 111 ? 2.600 -3.861 0.218 1.00 97.88 111 TYR A CA 1
ATOM 913 C C . TYR A 1 111 ? 2.896 -4.866 -0.907 1.00 97.88 111 TYR A C 1
ATOM 915 O O . TYR A 1 111 ? 3.692 -5.787 -0.724 1.00 97.88 111 TYR A O 1
ATOM 923 N N . ALA A 1 112 ? 2.375 -4.644 -2.116 1.00 97.94 112 ALA A N 1
ATOM 924 C CA . ALA A 1 112 ? 2.672 -5.480 -3.279 1.00 97.94 112 ALA A CA 1
ATOM 925 C C . ALA A 1 112 ? 4.176 -5.506 -3.595 1.00 97.94 112 ALA A C 1
ATOM 927 O O . ALA A 1 112 ? 4.726 -6.544 -3.974 1.00 97.94 112 ALA A O 1
ATOM 928 N N . SER A 1 113 ? 4.871 -4.374 -3.417 1.00 96.88 113 SER A N 1
ATOM 929 C CA . SER A 1 113 ? 6.326 -4.319 -3.552 1.00 96.88 113 SER A CA 1
ATOM 930 C C . SER A 1 113 ? 7.052 -5.084 -2.444 1.00 96.88 113 SER A C 1
ATOM 932 O O . SER A 1 113 ? 8.118 -5.631 -2.728 1.00 96.88 113 SER A O 1
ATOM 934 N N . LEU A 1 114 ? 6.538 -5.089 -1.213 1.00 97.25 114 LEU A N 1
ATOM 935 C CA . LEU A 1 114 ? 7.089 -5.865 -0.103 1.00 97.25 114 LEU A CA 1
ATOM 936 C C . LEU A 1 114 ? 6.952 -7.367 -0.375 1.00 97.25 114 LEU A C 1
ATOM 938 O O . LEU A 1 114 ? 7.950 -8.086 -0.325 1.00 97.25 114 LEU A O 1
ATOM 942 N N . CYS A 1 115 ? 5.762 -7.814 -0.783 1.00 97.88 115 CYS A N 1
ATOM 943 C CA . CYS A 1 115 ? 5.497 -9.194 -1.199 1.00 97.88 115 CYS A CA 1
ATOM 944 C C . CYS A 1 115 ? 6.438 -9.627 -2.334 1.00 97.88 115 CYS A C 1
ATOM 946 O O . CYS A 1 115 ? 7.087 -10.666 -2.263 1.00 97.88 115 CYS A O 1
ATOM 948 N N . ARG A 1 116 ? 6.616 -8.778 -3.360 1.00 97.50 116 ARG A N 1
ATOM 949 C CA . ARG A 1 116 ? 7.536 -9.074 -4.471 1.00 97.50 116 ARG A CA 1
ATOM 950 C C . ARG A 1 116 ? 8.992 -9.217 -4.017 1.00 97.50 116 ARG A C 1
ATOM 952 O O . ARG A 1 116 ? 9.716 -10.058 -4.546 1.00 97.50 116 ARG A O 1
ATOM 959 N N . LYS A 1 117 ? 9.455 -8.360 -3.099 1.00 95.62 117 LYS A N 1
ATOM 960 C CA . LYS A 1 117 ? 10.850 -8.361 -2.621 1.00 95.62 117 LYS A CA 1
ATOM 961 C C . LYS A 1 117 ? 11.151 -9.529 -1.681 1.00 95.62 117 LYS A C 1
ATOM 963 O O . LYS A 1 117 ? 12.258 -10.046 -1.736 1.00 95.62 117 LYS A O 1
ATOM 968 N N . SER A 1 118 ? 10.175 -9.946 -0.881 1.00 95.31 118 SER A N 1
ATOM 969 C CA . SER A 1 118 ? 10.267 -11.100 0.027 1.00 95.31 118 SER A CA 1
ATOM 970 C C . SER A 1 118 ? 10.062 -12.453 -0.669 1.00 95.31 118 SER A C 1
ATOM 972 O O . SER A 1 118 ? 10.174 -13.488 -0.027 1.00 95.31 118 SER A O 1
ATOM 974 N N . GLY A 1 119 ? 9.770 -12.465 -1.975 1.00 94.81 119 GLY A N 1
ATOM 975 C CA . GLY A 1 119 ? 9.559 -13.694 -2.749 1.00 94.81 119 GLY A CA 1
ATOM 976 C C . GLY A 1 119 ? 8.121 -14.222 -2.730 1.00 94.81 119 GLY A C 1
ATOM 977 O O . GLY A 1 119 ? 7.820 -15.161 -3.460 1.00 94.81 119 GLY A O 1
ATOM 978 N N . GLN A 1 120 ? 7.210 -13.579 -1.993 1.00 96.56 120 GLN A N 1
ATOM 979 C CA . GLN A 1 120 ? 5.778 -13.894 -1.965 1.00 96.56 120 GLN A CA 1
ATOM 980 C C . GLN A 1 120 ? 5.068 -13.376 -3.229 1.00 96.56 120 GLN A C 1
ATOM 982 O O . GLN A 1 120 ? 4.264 -12.439 -3.199 1.00 96.56 120 GLN A O 1
ATOM 987 N N . LEU A 1 121 ? 5.407 -13.957 -4.385 1.00 96.31 121 LEU A N 1
ATOM 988 C CA . LEU A 1 121 ? 4.914 -13.503 -5.687 1.00 96.31 121 LEU A CA 1
ATOM 989 C C . LEU A 1 121 ? 3.395 -13.676 -5.830 1.00 96.31 121 LEU A C 1
ATOM 991 O O . LEU A 1 121 ? 2.751 -12.757 -6.325 1.00 96.31 121 LEU A O 1
ATOM 995 N N . GLY A 1 122 ? 2.806 -14.763 -5.322 1.00 96.25 122 GLY A N 1
ATOM 996 C CA . GLY A 1 122 ? 1.351 -14.968 -5.378 1.00 96.25 122 GLY A CA 1
ATOM 997 C C . GLY A 1 122 ? 0.561 -13.820 -4.735 1.00 96.25 122 GLY A C 1
ATOM 998 O O . GLY A 1 122 ? -0.325 -13.249 -5.367 1.00 96.25 122 GLY A O 1
ATOM 999 N N . LEU A 1 123 ? 0.960 -13.392 -3.530 1.00 96.12 123 LEU A N 1
ATOM 1000 C CA . LEU A 1 123 ? 0.340 -12.255 -2.833 1.00 96.12 123 LEU A CA 1
ATOM 1001 C C . LEU A 1 123 ? 0.557 -10.929 -3.574 1.00 96.12 123 LEU A C 1
ATOM 1003 O O . LEU A 1 123 ? -0.343 -10.091 -3.654 1.00 96.12 123 LEU A O 1
ATOM 1007 N N . SER A 1 124 ? 1.750 -10.738 -4.147 1.00 97.44 124 SER A N 1
ATOM 1008 C CA . SER A 1 124 ? 2.060 -9.562 -4.965 1.00 97.44 124 SER A CA 1
ATOM 1009 C C . SER A 1 124 ? 1.144 -9.474 -6.188 1.00 97.44 124 SER A C 1
ATOM 1011 O O . SER A 1 124 ? 0.596 -8.403 -6.447 1.00 97.44 124 SER A O 1
ATOM 1013 N N . GLN A 1 125 ? 0.949 -10.587 -6.902 1.00 96.38 125 GLN A N 1
ATOM 1014 C CA . GLN A 1 125 ? 0.060 -10.666 -8.059 1.00 96.38 125 GLN A CA 1
ATOM 1015 C C . GLN A 1 125 ? -1.384 -10.380 -7.660 1.00 96.38 125 GLN A C 1
ATOM 1017 O O . GLN A 1 125 ? -1.985 -9.479 -8.235 1.00 96.38 125 GLN A O 1
ATOM 1022 N N . GLN A 1 126 ? -1.914 -11.087 -6.657 1.00 96.19 126 GLN A N 1
ATOM 1023 C CA . GLN A 1 126 ? -3.288 -10.895 -6.181 1.00 96.19 126 GLN A CA 1
ATOM 1024 C C . GLN A 1 126 ? -3.555 -9.431 -5.826 1.00 96.19 126 GLN A C 1
ATOM 1026 O O . GLN A 1 126 ? -4.514 -8.846 -6.314 1.00 96.19 126 GLN A O 1
ATOM 1031 N N . THR A 1 127 ? -2.654 -8.803 -5.064 1.00 96.81 127 THR A N 1
ATOM 1032 C CA . THR A 1 127 ? -2.783 -7.385 -4.697 1.00 96.81 127 THR A CA 1
ATOM 1033 C C . THR A 1 127 ? -2.834 -6.478 -5.930 1.00 96.81 127 THR A C 1
ATOM 1035 O O . THR A 1 127 ? -3.637 -5.551 -5.990 1.00 96.81 127 THR A O 1
ATOM 1038 N N . LEU A 1 128 ? -1.972 -6.720 -6.922 1.00 96.56 128 LEU A N 1
ATOM 1039 C CA . LEU A 1 128 ? -1.901 -5.887 -8.123 1.00 96.56 128 LEU A CA 1
ATOM 1040 C C . LEU A 1 128 ? -3.095 -6.101 -9.056 1.00 96.56 128 LEU A C 1
ATOM 1042 O O . LEU A 1 128 ? -3.558 -5.127 -9.636 1.00 96.56 128 LEU A O 1
ATOM 1046 N N . VAL A 1 129 ? -3.610 -7.328 -9.172 1.00 95.56 129 VAL A N 1
ATOM 1047 C CA . VAL A 1 129 ? -4.846 -7.627 -9.915 1.00 95.56 129 VAL A CA 1
ATOM 1048 C C . VAL A 1 129 ? -6.035 -6.925 -9.264 1.00 95.56 129 VAL A C 1
ATOM 1050 O O . VAL A 1 129 ? -6.796 -6.262 -9.963 1.00 95.56 129 VAL A O 1
ATOM 1053 N N . THR A 1 130 ? -6.146 -6.968 -7.931 1.00 95.44 130 THR A N 1
ATOM 1054 C CA . THR A 1 130 ? -7.186 -6.229 -7.200 1.00 95.44 130 THR A CA 1
ATOM 1055 C C . THR A 1 130 ? -7.102 -4.724 -7.462 1.00 95.44 130 THR A C 1
ATOM 1057 O O . THR A 1 130 ? -8.126 -4.089 -7.678 1.00 95.44 130 THR A O 1
ATOM 1060 N N . LEU A 1 131 ? -5.894 -4.149 -7.493 1.00 95.62 131 LEU A N 1
ATOM 1061 C CA . LEU A 1 131 ? -5.696 -2.726 -7.799 1.00 95.62 131 LEU A CA 1
ATOM 1062 C C . LEU A 1 131 ? -5.932 -2.359 -9.273 1.00 95.62 131 LEU A C 1
ATOM 1064 O O . LEU A 1 131 ? -6.224 -1.202 -9.562 1.00 95.62 131 LEU A O 1
ATOM 1068 N N . LEU A 1 132 ? -5.729 -3.294 -10.204 1.00 92.69 132 LEU A N 1
ATOM 1069 C CA . LEU A 1 132 ? -5.971 -3.090 -11.637 1.00 92.69 132 LEU A CA 1
ATOM 1070 C C . LEU A 1 132 ? -7.435 -3.302 -12.027 1.00 92.69 132 LEU A C 1
ATOM 1072 O O . LEU A 1 132 ? -7.806 -2.910 -13.131 1.00 92.69 132 LEU A O 1
ATOM 1076 N N . GLU A 1 133 ? -8.225 -3.950 -11.166 1.00 91.75 133 GLU A N 1
ATOM 1077 C CA . GLU A 1 133 ? -9.602 -4.391 -11.445 1.00 91.75 133 GLU A CA 1
ATOM 1078 C C . GLU A 1 133 ? -9.712 -5.306 -12.676 1.00 91.75 133 GLU A C 1
ATOM 1080 O O . GLU A 1 133 ? -10.771 -5.472 -13.278 1.00 91.75 133 GLU A O 1
ATOM 1085 N N . ALA A 1 134 ? -8.595 -5.917 -13.059 1.00 88.94 134 ALA A N 1
ATOM 1086 C CA . ALA A 1 134 ? -8.471 -6.794 -14.206 1.00 88.94 134 ALA A CA 1
ATOM 1087 C C . ALA A 1 134 ? -7.295 -7.737 -13.973 1.00 88.94 134 ALA A C 1
ATOM 1089 O O . ALA A 1 134 ? -6.293 -7.338 -13.378 1.00 88.94 134 ALA A O 1
ATOM 1090 N N . ASP A 1 135 ? -7.399 -8.964 -14.484 1.00 88.56 135 ASP A N 1
ATOM 1091 C CA . ASP A 1 135 ? -6.292 -9.917 -14.488 1.00 88.56 135 ASP A CA 1
ATOM 1092 C C . ASP A 1 135 ? -5.633 -9.965 -15.878 1.00 88.56 135 ASP A C 1
ATOM 1094 O O . ASP A 1 135 ? -6.202 -10.545 -16.816 1.00 88.56 135 ASP A O 1
ATOM 1098 N N . PRO A 1 136 ? -4.435 -9.368 -16.044 1.00 86.81 136 PRO A N 1
ATOM 1099 C CA . PRO A 1 136 ? -3.716 -9.410 -17.311 1.00 86.81 136 PRO A CA 1
ATOM 1100 C C . PRO A 1 136 ? -3.212 -10.812 -17.678 1.00 86.81 136 PRO A C 1
ATOM 1102 O O . PRO A 1 136 ? -2.932 -11.054 -18.847 1.00 86.81 136 PRO A O 1
ATOM 1105 N N . TYR A 1 137 ? -3.116 -11.752 -16.727 1.00 85.50 137 TYR A N 1
ATOM 1106 C CA . TYR A 1 137 ? -2.699 -13.126 -17.028 1.00 85.50 137 TYR A CA 1
ATOM 1107 C C . TYR A 1 137 ? -3.796 -13.943 -17.712 1.00 85.50 137 TYR A C 1
ATOM 1109 O O . TYR A 1 137 ? -3.477 -14.862 -18.467 1.00 85.50 137 TYR A O 1
ATOM 1117 N N . LEU A 1 138 ? -5.067 -13.589 -17.490 1.00 85.44 138 LEU A N 1
ATOM 1118 C CA . LEU A 1 138 ? -6.216 -14.217 -18.151 1.00 85.44 138 LEU A CA 1
ATOM 1119 C C . LEU A 1 138 ? -6.460 -13.671 -19.565 1.00 85.44 138 LEU A C 1
ATOM 1121 O O . LEU A 1 138 ? -7.117 -14.326 -20.364 1.00 85.44 138 LEU A O 1
ATOM 1125 N N . ASN A 1 139 ? -5.941 -12.481 -19.881 1.00 80.19 139 ASN A N 1
ATOM 1126 C CA . ASN A 1 139 ? -6.163 -11.794 -21.156 1.00 80.19 139 ASN A CA 1
ATOM 1127 C C . ASN A 1 139 ? -4.833 -11.343 -21.781 1.00 80.19 139 ASN A C 1
ATOM 1129 O O . ASN A 1 139 ? -4.610 -10.147 -21.966 1.00 80.19 139 ASN A O 1
ATOM 1133 N N . GLN A 1 140 ? -3.956 -12.296 -22.109 1.00 76.50 140 GLN A N 1
ATOM 1134 C CA . GLN A 1 140 ? -2.604 -12.010 -22.621 1.00 76.50 140 GLN A CA 1
ATOM 1135 C C . GLN A 1 140 ? -2.601 -11.281 -23.977 1.00 76.50 140 GLN A C 1
ATOM 1137 O O . GLN A 1 140 ? -1.650 -10.567 -24.287 1.00 76.50 140 GLN A O 1
ATOM 1142 N N . ASP A 1 141 ? -3.682 -11.403 -24.753 1.00 76.44 141 ASP A N 1
ATOM 1143 C CA . ASP A 1 141 ? -3.830 -10.737 -26.054 1.00 76.44 141 ASP A CA 1
ATOM 1144 C C . ASP A 1 141 ? -4.140 -9.236 -25.938 1.00 76.44 141 ASP A C 1
ATOM 1146 O O . ASP A 1 141 ? -4.008 -8.488 -26.909 1.00 76.44 141 ASP A O 1
ATOM 1150 N N . LYS A 1 142 ? -4.572 -8.770 -24.758 1.00 81.19 142 LYS A N 1
ATOM 1151 C CA . LYS A 1 142 ? -4.930 -7.367 -24.526 1.00 81.19 142 LYS A CA 1
ATOM 1152 C C . LYS A 1 142 ? -3.782 -6.620 -23.843 1.00 81.19 142 LYS A C 1
ATOM 1154 O O . LYS A 1 142 ? -3.083 -7.180 -22.999 1.00 81.19 142 LYS A O 1
ATOM 1159 N N . PRO A 1 143 ? -3.589 -5.324 -24.150 1.00 82.75 143 PRO A N 1
ATOM 1160 C CA . PRO A 1 143 ? -2.642 -4.513 -23.402 1.00 82.75 143 PRO A CA 1
ATOM 1161 C C . PRO A 1 143 ? -3.074 -4.417 -21.932 1.00 82.75 143 PRO A C 1
ATOM 1163 O O . PRO A 1 143 ? -4.264 -4.327 -21.626 1.00 82.75 143 PRO A O 1
ATOM 1166 N N . ILE A 1 144 ? -2.092 -4.399 -21.026 1.00 88.62 144 ILE A N 1
ATOM 1167 C CA . ILE A 1 144 ? -2.333 -4.207 -19.591 1.00 88.62 144 ILE A CA 1
ATOM 1168 C C . ILE A 1 144 ? -3.085 -2.877 -19.396 1.00 88.62 144 ILE A C 1
ATOM 1170 O O . ILE A 1 144 ? -2.627 -1.859 -19.932 1.00 88.62 144 ILE A O 1
ATOM 1174 N N . PRO A 1 145 ? -4.199 -2.853 -18.637 1.00 90.94 145 PRO A N 1
ATOM 1175 C CA . PRO A 1 145 ? -4.963 -1.635 -18.402 1.00 90.94 145 PRO A CA 1
ATOM 1176 C C . PRO A 1 145 ? -4.088 -0.527 -17.839 1.00 90.94 145 PRO A C 1
ATOM 1178 O O . PRO A 1 145 ? -3.378 -0.727 -16.858 1.00 90.94 145 PRO A O 1
ATOM 1181 N N . SER A 1 146 ? -4.163 0.651 -18.454 1.00 89.88 146 SER A N 1
ATOM 1182 C CA . SER A 1 146 ? -3.341 1.804 -18.093 1.00 89.88 146 SER A CA 1
ATOM 1183 C C . SER A 1 146 ? -4.102 2.885 -17.323 1.00 89.88 146 SER A C 1
ATOM 1185 O O . SER A 1 146 ? -3.595 3.998 -17.190 1.00 89.88 146 SER A O 1
ATOM 1187 N N . THR A 1 147 ? -5.304 2.572 -16.819 1.00 89.69 147 THR A N 1
ATOM 1188 C CA . THR A 1 147 ? -6.153 3.472 -16.012 1.00 89.69 147 THR A CA 1
ATOM 1189 C C . THR A 1 147 ? -5.387 4.040 -14.822 1.00 89.69 147 THR A C 1
ATOM 1191 O O . THR A 1 147 ? -5.490 5.223 -14.506 1.00 89.69 147 THR A O 1
ATOM 1194 N N . TYR A 1 148 ? -4.548 3.199 -14.213 1.00 91.94 148 TYR A N 1
ATOM 1195 C CA . TYR A 1 148 ? -3.705 3.543 -13.079 1.00 91.94 148 TYR A CA 1
ATOM 1196 C C . TYR A 1 148 ? -2.225 3.317 -13.429 1.00 91.94 148 TYR A C 1
ATOM 1198 O O . TYR A 1 148 ? -1.688 2.224 -13.199 1.00 91.94 148 TYR A O 1
ATOM 1206 N N . PRO A 1 149 ? -1.522 4.332 -13.975 1.00 93.44 149 PRO A N 1
ATOM 1207 C CA . PRO A 1 149 ? -0.156 4.185 -14.484 1.00 93.44 149 PRO A CA 1
ATOM 1208 C C . PRO A 1 149 ? 0.840 3.605 -13.466 1.00 93.44 149 PRO A C 1
ATOM 1210 O O . PRO A 1 149 ? 1.665 2.753 -13.798 1.00 93.44 149 PRO A O 1
ATOM 1213 N N . MET A 1 150 ? 0.731 4.010 -12.196 1.00 93.81 150 MET A N 1
ATOM 1214 C CA . MET A 1 150 ? 1.601 3.524 -11.117 1.00 93.81 150 MET A CA 1
ATOM 1215 C C . MET A 1 150 ? 1.396 2.034 -10.812 1.00 93.81 150 MET A C 1
ATOM 1217 O O . MET A 1 150 ? 2.369 1.321 -10.548 1.00 93.81 150 MET A O 1
ATOM 1221 N N . VAL A 1 151 ? 0.149 1.555 -10.880 1.00 96.19 151 VAL A N 1
ATOM 1222 C CA . VAL A 1 151 ? -0.193 0.138 -10.685 1.00 96.19 151 VAL A CA 1
ATOM 1223 C C . VAL A 1 151 ? 0.269 -0.683 -11.881 1.00 96.19 151 VAL A C 1
ATOM 1225 O O . VAL A 1 151 ? 0.931 -1.702 -11.706 1.00 96.19 151 VAL A O 1
ATOM 1228 N N . THR A 1 152 ? 0.031 -0.171 -13.087 1.00 95.56 152 THR A N 1
ATOM 1229 C CA . THR A 1 152 ? 0.469 -0.775 -14.354 1.00 95.56 152 THR A CA 1
ATOM 1230 C C . THR A 1 152 ? 1.981 -1.018 -14.355 1.00 95.56 152 THR A C 1
ATOM 1232 O O . THR A 1 152 ? 2.455 -2.132 -14.581 1.00 95.56 152 THR A O 1
ATOM 1235 N N . PHE A 1 153 ? 2.760 -0.002 -13.976 1.00 96.38 153 PHE A N 1
ATOM 1236 C CA . PHE A 1 153 ? 4.209 -0.125 -13.831 1.00 96.38 153 PHE A CA 1
ATOM 1237 C C . PHE A 1 153 ? 4.621 -1.101 -12.715 1.00 96.38 153 PHE A C 1
ATOM 1239 O O . PHE A 1 153 ? 5.610 -1.832 -12.839 1.00 96.38 153 PHE A O 1
ATOM 1246 N N . ALA A 1 154 ? 3.895 -1.132 -11.594 1.00 97.12 154 ALA A N 1
ATOM 1247 C CA . ALA A 1 154 ? 4.159 -2.088 -10.522 1.00 97.12 154 ALA A CA 1
ATOM 1248 C C . ALA A 1 154 ? 3.913 -3.540 -10.959 1.00 97.12 154 ALA A C 1
ATOM 1250 O O . ALA A 1 154 ? 4.722 -4.403 -10.600 1.00 97.12 154 ALA A O 1
ATOM 1251 N N . PHE A 1 155 ? 2.883 -3.771 -11.774 1.00 96.44 155 PHE A N 1
ATOM 1252 C CA . PHE A 1 155 ? 2.571 -5.053 -12.397 1.00 96.44 155 PHE A CA 1
ATOM 1253 C C . PHE A 1 155 ? 3.650 -5.497 -13.384 1.00 96.44 155 PHE A C 1
ATOM 1255 O O . PHE A 1 155 ? 4.149 -6.611 -13.268 1.00 96.44 155 PHE A O 1
ATOM 1262 N N . MET A 1 156 ? 4.147 -4.614 -14.253 1.00 95.56 156 MET A N 1
ATOM 1263 C CA . MET A 1 156 ? 5.272 -4.950 -15.144 1.00 95.56 156 MET A CA 1
ATOM 1264 C C . MET A 1 156 ? 6.532 -5.347 -14.359 1.00 95.56 156 MET A C 1
ATOM 1266 O O . MET A 1 156 ? 7.210 -6.315 -14.695 1.00 95.56 156 MET A O 1
ATOM 1270 N N . LYS A 1 157 ? 6.837 -4.653 -13.252 1.00 96.44 157 LYS A N 1
ATOM 1271 C CA . LYS A 1 157 ? 7.945 -5.048 -12.361 1.00 96.44 157 LYS A CA 1
ATOM 1272 C C . LYS A 1 157 ? 7.703 -6.393 -11.672 1.00 96.44 157 LYS A C 1
ATOM 1274 O O . LYS A 1 157 ? 8.668 -7.081 -11.341 1.00 96.44 157 LYS A O 1
ATOM 1279 N N . HIS A 1 158 ? 6.448 -6.729 -11.378 1.00 96.44 158 HIS A N 1
ATOM 1280 C CA . HIS A 1 158 ? 6.072 -8.044 -10.867 1.00 96.44 158 HIS A CA 1
ATOM 1281 C C . HIS A 1 158 ? 6.312 -9.123 -11.930 1.00 96.44 158 HIS A C 1
ATOM 1283 O O . HIS A 1 158 ? 7.077 -10.045 -11.664 1.00 96.44 158 HIS A O 1
ATOM 1289 N N . MET A 1 159 ? 5.780 -8.935 -13.140 1.00 94.56 159 MET A N 1
ATOM 1290 C CA . MET A 1 159 ? 5.954 -9.823 -14.295 1.00 94.56 159 MET A CA 1
ATOM 1291 C C . MET A 1 159 ? 7.435 -10.094 -14.610 1.00 94.56 159 MET A C 1
ATOM 1293 O O . MET A 1 159 ? 7.846 -11.232 -14.823 1.00 94.56 159 MET A O 1
ATOM 1297 N N . TRP A 1 160 ? 8.280 -9.062 -14.532 1.00 94.94 160 TRP A N 1
ATOM 1298 C CA . TRP A 1 160 ? 9.728 -9.226 -14.674 1.00 94.94 160 TRP A CA 1
ATOM 1299 C C . TRP A 1 160 ? 10.330 -10.156 -13.608 1.00 94.94 160 TRP A C 1
ATOM 1301 O O . TRP A 1 160 ? 11.169 -11.008 -13.907 1.00 94.94 160 TRP A O 1
ATOM 1311 N N . LYS A 1 161 ? 9.920 -9.993 -12.342 1.00 95.19 161 LYS A N 1
ATOM 1312 C CA . LYS A 1 161 ? 10.427 -10.794 -11.216 1.00 95.19 161 LYS A CA 1
ATOM 1313 C C . LYS A 1 161 ? 9.892 -12.229 -11.240 1.00 95.19 161 LYS A C 1
ATOM 1315 O O . LYS A 1 161 ? 10.614 -13.110 -10.782 1.00 95.19 161 LYS A O 1
ATOM 1320 N N . SER A 1 162 ? 8.691 -12.462 -11.773 1.00 93.56 162 SER A N 1
ATOM 1321 C CA . SER A 1 162 ? 8.105 -13.801 -11.927 1.00 93.56 162 SER A CA 1
ATOM 1322 C C . SER A 1 162 ? 8.691 -14.609 -13.091 1.00 93.56 162 SER A C 1
ATOM 1324 O O . SER A 1 162 ? 8.394 -15.790 -13.212 1.00 93.56 162 SER A O 1
ATOM 1326 N N . GLY A 1 163 ? 9.568 -14.010 -13.905 1.00 91.25 163 GLY A N 1
ATOM 1327 C CA . GLY A 1 163 ? 10.342 -14.705 -14.939 1.00 91.25 163 GLY A CA 1
ATOM 1328 C C . GLY A 1 163 ? 9.941 -14.364 -16.375 1.00 91.25 163 GLY A C 1
ATOM 1329 O O . GLY A 1 163 ? 10.728 -14.609 -17.285 1.00 91.25 163 GLY A O 1
ATOM 1330 N N . GLN A 1 164 ? 8.796 -13.709 -16.582 1.00 90.69 164 GLN A N 1
ATOM 1331 C CA . GLN A 1 164 ? 8.295 -13.266 -17.894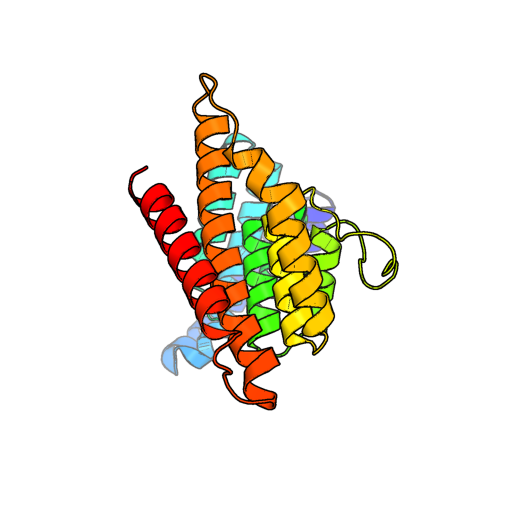 1.00 90.69 164 GLN A CA 1
ATOM 1332 C C . GLN A 1 164 ? 8.990 -11.967 -18.340 1.00 90.69 164 GLN A C 1
ATOM 1334 O O . GLN A 1 164 ? 8.386 -10.903 -18.489 1.00 90.69 164 GLN A O 1
ATOM 1339 N N . ARG A 1 165 ? 10.323 -12.017 -18.447 1.00 91.62 165 ARG A N 1
ATOM 1340 C CA . ARG A 1 165 ? 11.173 -10.831 -18.643 1.00 91.62 165 ARG A CA 1
ATOM 1341 C C . ARG A 1 165 ? 10.977 -10.184 -20.012 1.00 91.62 165 ARG A C 1
ATOM 1343 O O . ARG A 1 165 ? 10.958 -8.958 -20.101 1.00 91.62 165 ARG A O 1
ATOM 1350 N N . GLN A 1 166 ? 10.837 -10.986 -21.068 1.00 89.88 166 GLN A N 1
ATOM 1351 C CA . GLN A 1 166 ? 10.697 -10.473 -22.433 1.00 89.88 166 GLN A CA 1
ATOM 1352 C C . GLN A 1 166 ? 9.350 -9.768 -22.620 1.00 89.88 166 GLN A C 1
ATOM 1354 O O . GLN A 1 166 ? 9.300 -8.661 -23.156 1.00 89.88 166 GLN A O 1
ATOM 1359 N N . GLU A 1 167 ? 8.273 -10.373 -22.129 1.00 90.25 167 GLU A N 1
ATOM 1360 C CA . GLU A 1 167 ? 6.924 -9.811 -22.129 1.00 90.25 167 GLU A CA 1
ATOM 1361 C C . GLU A 1 167 ? 6.878 -8.533 -21.290 1.00 90.25 167 GLU A C 1
ATOM 1363 O O . GLU A 1 167 ? 6.438 -7.493 -21.780 1.00 90.25 167 GLU A O 1
ATOM 1368 N N . ALA A 1 168 ? 7.422 -8.563 -20.067 1.00 92.88 168 ALA A N 1
ATOM 1369 C CA . ALA A 1 168 ? 7.487 -7.388 -19.200 1.00 92.88 168 ALA A CA 1
ATOM 1370 C C . ALA A 1 168 ? 8.221 -6.216 -19.867 1.00 92.88 168 ALA A C 1
ATOM 1372 O O . ALA A 1 168 ? 7.774 -5.071 -19.770 1.00 92.88 168 ALA A O 1
ATOM 1373 N N . PHE A 1 169 ? 9.326 -6.492 -20.566 1.00 92.38 169 PHE A N 1
ATOM 1374 C CA . PHE A 1 169 ? 10.076 -5.478 -21.303 1.00 92.38 169 PHE A CA 1
ATOM 1375 C C . PHE A 1 169 ? 9.260 -4.883 -22.458 1.00 92.38 169 PHE A C 1
ATOM 1377 O O . PHE A 1 169 ? 9.140 -3.660 -22.546 1.00 92.38 169 PHE A O 1
ATOM 1384 N N . LYS A 1 170 ? 8.633 -5.726 -23.293 1.00 91.50 170 LYS A N 1
ATOM 1385 C CA . LYS A 1 170 ? 7.762 -5.281 -24.397 1.00 91.50 170 LYS A CA 1
ATOM 1386 C C . LYS A 1 170 ? 6.592 -4.436 -23.888 1.00 91.50 170 LYS A C 1
ATOM 1388 O O . LYS A 1 170 ? 6.325 -3.362 -24.429 1.00 91.50 170 LYS A O 1
ATOM 1393 N N . HIS A 1 171 ? 5.930 -4.878 -22.819 1.00 92.81 171 HIS A N 1
ATOM 1394 C CA . HIS A 1 171 ? 4.840 -4.132 -22.194 1.00 92.81 171 HIS A CA 1
ATOM 1395 C C . HIS A 1 171 ? 5.305 -2.781 -21.646 1.00 92.81 171 HIS A C 1
ATOM 1397 O O . HIS A 1 171 ? 4.603 -1.788 -21.829 1.00 92.81 171 HIS A O 1
ATOM 1403 N N . LEU A 1 172 ? 6.491 -2.710 -21.032 1.00 94.06 172 LEU A N 1
ATOM 1404 C CA . LEU A 1 172 ? 7.038 -1.451 -20.529 1.00 94.06 172 LEU A CA 1
ATOM 1405 C C . LEU A 1 172 ? 7.378 -0.476 -21.666 1.00 94.06 172 LEU A C 1
ATOM 1407 O O . LEU A 1 172 ? 7.069 0.710 -21.558 1.00 94.06 172 LEU A O 1
ATOM 1411 N N . GLN A 1 173 ? 7.956 -0.960 -22.770 1.00 92.75 173 GLN A N 1
ATOM 1412 C CA . GLN A 1 173 ? 8.209 -0.136 -23.958 1.00 92.75 173 GLN A CA 1
ATOM 1413 C C . GLN A 1 173 ? 6.909 0.410 -24.556 1.00 92.75 173 GLN A C 1
ATOM 1415 O O . GLN A 1 173 ? 6.818 1.604 -24.851 1.00 92.75 173 GLN A O 1
ATOM 1420 N N . TYR A 1 174 ? 5.899 -0.453 -24.705 1.00 92.56 174 TYR A N 1
ATOM 1421 C CA . TYR A 1 174 ? 4.581 -0.057 -25.190 1.00 92.56 174 TYR A CA 1
ATOM 1422 C C . TYR A 1 174 ? 3.973 1.017 -24.283 1.00 92.56 174 TYR A C 1
ATOM 1424 O O . TYR A 1 174 ? 3.666 2.104 -24.756 1.00 92.56 174 TYR A O 1
ATOM 1432 N N . PHE A 1 175 ? 3.917 0.765 -22.976 1.00 94.06 175 PHE A N 1
ATOM 1433 C CA . PHE A 1 175 ? 3.348 1.668 -21.975 1.00 94.06 175 PHE A CA 1
ATOM 1434 C C . PHE A 1 175 ? 4.002 3.054 -21.949 1.00 94.06 175 PHE A C 1
ATOM 1436 O O . PHE A 1 175 ? 3.307 4.072 -21.913 1.00 94.06 175 PHE A O 1
ATOM 1443 N N . VAL A 1 176 ? 5.334 3.116 -22.026 1.00 93.06 176 VAL A N 1
ATOM 1444 C CA . VAL A 1 176 ? 6.055 4.391 -22.137 1.00 93.06 176 VAL A CA 1
ATOM 1445 C C . VAL A 1 176 ? 5.622 5.147 -23.395 1.00 93.06 176 VAL A C 1
ATOM 1447 O O . VAL A 1 176 ? 5.292 6.331 -23.314 1.00 93.06 176 VAL A O 1
ATOM 1450 N N . ARG A 1 177 ? 5.577 4.462 -24.544 1.00 91.19 177 ARG A N 1
ATOM 1451 C CA . ARG A 1 177 ? 5.284 5.077 -25.844 1.00 91.19 177 ARG A CA 1
ATOM 1452 C C . ARG A 1 177 ? 3.832 5.527 -25.989 1.00 91.19 177 ARG A C 1
ATOM 1454 O O . ARG A 1 177 ? 3.592 6.614 -26.501 1.00 91.19 177 ARG A O 1
ATOM 1461 N N . THR A 1 178 ? 2.879 4.692 -25.588 1.00 89.81 178 THR A N 1
ATOM 1462 C CA . THR A 1 178 ? 1.452 4.901 -25.875 1.00 89.81 178 THR A CA 1
ATOM 1463 C C . THR A 1 178 ? 0.696 5.581 -24.749 1.00 89.81 178 THR A C 1
ATOM 1465 O O . THR A 1 178 ? -0.329 6.198 -25.013 1.00 89.81 178 THR A O 1
ATOM 1468 N N . THR A 1 179 ? 1.165 5.470 -23.504 1.00 88.88 179 THR A N 1
ATOM 1469 C CA . THR A 1 179 ? 0.440 5.992 -22.338 1.00 88.88 179 THR A CA 1
ATOM 1470 C C . THR A 1 179 ? 1.158 7.181 -21.714 1.00 88.88 179 THR A C 1
ATOM 1472 O O . THR A 1 179 ? 0.547 8.233 -21.557 1.00 88.88 179 THR A O 1
ATOM 1475 N N . LEU A 1 180 ? 2.438 7.038 -21.352 1.00 89.00 180 LEU A N 1
ATOM 1476 C CA . LEU A 1 180 ? 3.131 8.062 -20.559 1.00 89.00 180 LEU A CA 1
ATOM 1477 C C . LEU A 1 180 ? 3.577 9.271 -21.389 1.00 89.00 180 LEU A C 1
ATOM 1479 O O . LEU A 1 180 ? 3.374 10.403 -20.961 1.00 89.00 180 LEU A O 1
ATOM 1483 N N . LEU A 1 181 ? 4.169 9.058 -22.570 1.00 87.31 181 LEU A N 1
ATOM 1484 C CA . LEU A 1 181 ? 4.647 10.166 -23.408 1.00 87.31 181 LEU A CA 1
ATOM 1485 C C . LEU A 1 181 ? 3.526 11.139 -23.826 1.00 87.31 181 LEU A C 1
ATOM 1487 O O . LEU A 1 181 ? 3.729 12.342 -23.654 1.00 87.31 181 LEU A O 1
ATOM 1491 N N . PRO A 1 182 ? 2.339 10.686 -24.283 1.00 87.12 182 PRO A N 1
ATOM 1492 C CA . PRO A 1 182 ? 1.239 11.593 -24.623 1.00 87.12 182 PRO A CA 1
ATOM 1493 C C . PRO A 1 182 ? 0.771 12.481 -23.463 1.00 87.12 182 PRO A C 1
ATOM 1495 O O . PRO A 1 182 ? 0.321 13.595 -23.700 1.00 87.12 182 PRO A O 1
ATOM 1498 N N . GLN A 1 183 ? 0.909 12.024 -22.214 1.00 83.75 183 GLN A N 1
ATOM 1499 C CA . GLN A 1 183 ? 0.481 12.769 -21.023 1.00 83.75 183 GLN A CA 1
ATOM 1500 C C . GLN A 1 183 ? 1.456 13.885 -20.611 1.00 83.75 183 GLN A C 1
ATOM 1502 O O . GLN A 1 183 ? 1.083 14.773 -19.851 1.00 83.75 183 GLN A O 1
ATOM 1507 N N . VAL A 1 184 ? 2.700 13.862 -21.103 1.00 81.56 184 VAL A N 1
ATOM 1508 C CA . VAL A 1 184 ? 3.742 14.857 -20.772 1.00 81.56 184 VAL A CA 1
ATOM 1509 C C . VAL A 1 184 ? 3.848 15.966 -21.830 1.00 81.56 184 VAL A C 1
ATOM 1511 O O . VAL A 1 184 ? 4.427 17.017 -21.570 1.00 81.56 184 VAL A O 1
ATOM 1514 N N . LEU A 1 185 ? 3.300 15.739 -23.025 1.00 74.19 185 LEU A N 1
ATOM 1515 C CA . LEU A 1 185 ? 3.396 16.634 -24.182 1.00 74.19 185 LEU A CA 1
ATOM 1516 C C . LEU A 1 185 ? 2.439 17.854 -24.227 1.00 74.19 185 LEU A C 1
ATOM 1518 O O . LEU A 1 185 ? 2.752 18.757 -25.004 1.00 74.19 185 LEU A O 1
ATOM 1522 N N . PRO A 1 186 ? 1.322 17.960 -23.471 1.00 69.38 186 PRO A N 1
ATOM 1523 C CA . PRO A 1 186 ? 0.461 19.143 -23.552 1.00 69.38 186 PRO A CA 1
ATOM 1524 C C . PRO A 1 186 ? 1.163 20.425 -23.065 1.00 69.38 186 PRO A C 1
ATOM 1526 O O . PRO A 1 186 ? 1.791 20.433 -22.006 1.00 69.38 186 PRO A O 1
ATOM 1529 N N . LEU A 1 187 ? 1.026 21.502 -23.848 1.00 55.84 187 LEU A N 1
ATOM 1530 C CA . LEU A 1 187 ? 1.689 22.813 -23.702 1.00 55.84 187 LEU A CA 1
ATOM 1531 C C . LEU A 1 187 ? 0.725 23.957 -23.308 1.00 55.84 187 LEU A C 1
ATOM 1533 O O . LEU A 1 187 ? 1.060 25.122 -23.491 1.00 55.84 187 LEU A O 1
ATOM 1537 N N . GLY A 1 188 ? -0.477 23.641 -22.818 1.00 67.25 188 GLY A N 1
ATOM 1538 C CA . GLY A 1 188 ? -1.445 24.649 -22.361 1.00 67.25 188 GLY A CA 1
ATOM 1539 C C . GLY A 1 188 ? -1.214 25.095 -20.915 1.00 67.25 188 GLY A C 1
ATOM 1540 O O . GLY A 1 188 ? -0.489 24.425 -20.178 1.00 67.25 188 GLY A O 1
ATOM 1541 N N . ASP A 1 189 ? -1.871 26.185 -20.512 1.00 66.19 189 ASP A N 1
ATOM 1542 C CA . ASP A 1 189 ? -1.984 26.570 -19.102 1.00 66.19 189 ASP A CA 1
ATOM 1543 C C . ASP A 1 189 ? -2.735 25.464 -18.350 1.00 66.19 189 ASP A C 1
ATOM 1545 O O . ASP A 1 189 ? -3.902 25.175 -18.626 1.00 66.19 189 ASP A O 1
ATOM 1549 N N . LEU A 1 190 ? -2.022 24.788 -17.453 1.00 75.00 190 LEU A N 1
ATOM 1550 C CA . LEU A 1 190 ? -2.559 23.734 -16.603 1.00 75.00 190 LEU A CA 1
ATOM 1551 C C . LEU A 1 190 ? -2.948 24.341 -15.256 1.00 75.00 190 LEU A C 1
ATOM 1553 O O . LEU A 1 190 ? -2.265 25.232 -14.758 1.00 75.00 190 LEU A O 1
ATOM 1557 N N . ASP A 1 191 ? -4.021 23.837 -14.656 1.00 83.88 191 ASP A N 1
ATOM 1558 C CA . ASP A 1 191 ? -4.287 24.087 -13.243 1.00 83.88 191 ASP A CA 1
ATOM 1559 C C . ASP A 1 191 ? -3.250 23.364 -12.356 1.00 83.88 191 ASP A C 1
ATOM 1561 O O . ASP A 1 191 ? -2.584 22.414 -12.790 1.00 83.88 191 ASP A O 1
ATOM 1565 N N . ASP A 1 192 ? -3.127 23.796 -11.097 1.00 83.25 192 ASP A N 1
ATOM 1566 C CA . ASP A 1 192 ? -2.158 23.250 -10.132 1.00 83.25 192 ASP A CA 1
ATOM 1567 C C . ASP A 1 192 ? -2.254 21.714 -9.996 1.00 83.25 192 ASP A C 1
ATOM 1569 O O . ASP A 1 192 ? -1.246 21.014 -9.854 1.00 83.25 192 ASP A O 1
ATOM 1573 N N . GLU A 1 193 ? -3.466 21.152 -10.077 1.00 83.12 193 GLU A N 1
ATOM 1574 C CA . GLU A 1 193 ? -3.694 19.704 -9.984 1.00 83.12 193 GLU A CA 1
ATOM 1575 C C . GLU A 1 193 ? -3.233 18.951 -11.245 1.00 83.12 193 GLU A C 1
ATOM 1577 O O . GLU A 1 193 ? -2.600 17.891 -11.137 1.00 83.12 193 GLU A O 1
ATOM 1582 N N . SER A 1 194 ? -3.477 19.483 -12.448 1.00 83.75 194 SER A N 1
ATOM 1583 C CA . SER A 1 194 ? -2.965 18.880 -13.685 1.00 83.75 194 SER A CA 1
ATOM 1584 C C . SER A 1 194 ? -1.451 18.999 -13.784 1.00 83.75 194 SER A C 1
ATOM 1586 O O . SER A 1 194 ? -0.795 18.070 -14.265 1.00 83.75 194 SER A O 1
ATOM 1588 N N . GLU A 1 195 ? -0.870 20.091 -13.287 1.00 84.62 195 GLU A N 1
ATOM 1589 C CA . GLU A 1 195 ? 0.577 20.239 -13.195 1.00 84.62 195 GLU A CA 1
ATOM 1590 C C . GLU A 1 195 ? 1.191 19.199 -12.251 1.00 84.62 195 GLU A C 1
ATOM 1592 O O . GLU A 1 195 ? 2.135 18.495 -12.626 1.00 84.62 195 GLU A O 1
ATOM 1597 N N . LYS A 1 196 ? 0.609 19.006 -11.065 1.00 85.06 196 LYS A N 1
ATOM 1598 C CA . LYS A 1 196 ? 1.043 17.965 -10.131 1.00 85.06 196 LYS A CA 1
ATOM 1599 C C . LYS A 1 196 ? 0.954 16.567 -10.745 1.00 85.06 196 LYS A C 1
ATOM 1601 O O . LYS A 1 196 ? 1.919 15.802 -10.682 1.00 85.06 196 LYS A O 1
ATOM 1606 N N . LYS A 1 197 ? -0.159 16.241 -11.409 1.00 84.88 197 LYS A N 1
ATOM 1607 C CA . LYS A 1 197 ? -0.338 14.958 -12.110 1.00 84.88 197 LYS A CA 1
ATOM 1608 C C . LYS A 1 197 ? 0.684 14.771 -13.236 1.00 84.88 197 LYS A C 1
ATOM 1610 O O . LYS A 1 197 ? 1.216 13.671 -13.430 1.00 84.88 197 LYS A O 1
ATOM 1615 N N . ARG A 1 198 ? 1.004 15.842 -13.965 1.00 86.62 198 ARG A N 1
ATOM 1616 C CA . ARG A 1 198 ? 2.057 15.851 -14.986 1.00 86.62 198 ARG A CA 1
ATOM 1617 C C . ARG A 1 198 ? 3.424 15.569 -14.363 1.00 86.62 198 ARG A C 1
ATOM 1619 O O . ARG A 1 198 ? 4.145 14.716 -14.876 1.00 86.62 198 ARG A O 1
ATOM 1626 N N . ASN A 1 199 ? 3.757 16.194 -13.237 1.00 87.19 199 ASN A N 1
ATOM 1627 C CA . ASN A 1 199 ? 5.023 15.967 -12.533 1.00 87.19 199 ASN A CA 1
ATOM 1628 C C . ASN A 1 199 ? 5.143 14.531 -12.008 1.00 87.19 199 ASN A C 1
ATOM 1630 O O . ASN A 1 199 ? 6.182 13.888 -12.174 1.00 87.19 199 ASN A O 1
ATOM 1634 N N . GLU A 1 200 ? 4.061 13.972 -11.463 1.00 88.69 200 GLU A N 1
ATOM 1635 C CA . GLU A 1 200 ? 4.002 12.559 -11.073 1.00 88.69 200 GLU A CA 1
ATOM 1636 C C . GLU A 1 200 ? 4.238 11.628 -12.274 1.00 88.69 200 GLU A C 1
ATOM 1638 O O . GLU A 1 200 ? 4.989 10.651 -12.175 1.00 88.69 200 GLU A O 1
ATOM 1643 N N . THR A 1 201 ? 3.664 11.966 -13.432 1.00 89.69 201 THR A N 1
ATOM 1644 C CA . THR A 1 201 ? 3.846 11.226 -14.689 1.00 89.69 201 THR A CA 1
ATOM 1645 C C . THR A 1 201 ? 5.281 11.329 -15.208 1.00 89.69 201 THR A C 1
ATOM 1647 O O . THR A 1 201 ? 5.856 10.318 -15.611 1.00 89.69 201 THR A O 1
ATOM 1650 N N . ILE A 1 202 ? 5.908 12.507 -15.135 1.00 89.81 202 ILE A N 1
ATOM 1651 C CA . ILE A 1 202 ? 7.325 12.718 -15.477 1.00 89.81 202 ILE A CA 1
ATOM 1652 C C . ILE A 1 202 ? 8.230 11.884 -14.559 1.00 89.81 202 ILE A C 1
ATOM 1654 O O . ILE A 1 202 ? 9.130 11.186 -15.035 1.00 89.81 202 ILE A O 1
ATOM 1658 N N . SER A 1 203 ? 7.960 11.888 -13.251 1.00 91.31 203 SER A N 1
ATOM 1659 C CA . SER A 1 203 ? 8.684 11.068 -12.274 1.00 91.31 203 SER A CA 1
ATOM 1660 C C . SER A 1 203 ? 8.541 9.571 -12.571 1.00 91.31 203 SER A C 1
ATOM 1662 O O . SER A 1 203 ? 9.504 8.804 -12.467 1.00 91.31 203 SER A O 1
ATOM 1664 N N . LEU A 1 204 ? 7.341 9.125 -12.958 1.00 92.75 204 LEU A N 1
ATOM 1665 C CA . LEU A 1 204 ? 7.093 7.745 -13.370 1.00 92.75 204 LEU A CA 1
ATOM 1666 C C . LEU A 1 204 ? 7.830 7.398 -14.670 1.00 92.75 204 LEU A C 1
ATOM 1668 O O . LEU A 1 204 ? 8.433 6.328 -14.758 1.00 92.75 204 LEU A O 1
ATOM 1672 N N . LEU A 1 205 ? 7.834 8.300 -15.650 1.00 92.94 205 LEU A N 1
ATOM 1673 C CA . LEU A 1 205 ? 8.521 8.127 -16.926 1.00 92.94 205 LEU A CA 1
ATOM 1674 C C . LEU A 1 205 ? 10.035 7.957 -16.733 1.00 92.94 205 LEU A C 1
ATOM 1676 O O . LEU A 1 205 ? 10.621 7.027 -17.291 1.00 92.94 205 LEU A O 1
ATOM 1680 N N . ALA A 1 206 ? 10.651 8.769 -15.867 1.00 92.31 206 ALA A N 1
ATOM 1681 C CA . ALA A 1 206 ? 12.056 8.614 -15.485 1.00 92.31 206 ALA A CA 1
ATOM 1682 C C . ALA A 1 206 ? 12.336 7.214 -14.904 1.00 92.31 206 ALA A C 1
ATOM 1684 O O . ALA A 1 206 ? 13.269 6.525 -15.323 1.00 92.31 206 ALA A O 1
ATOM 1685 N N . LYS A 1 207 ? 11.476 6.743 -13.987 1.00 93.00 207 LYS A N 1
ATOM 1686 C CA . LYS A 1 207 ? 11.581 5.402 -13.380 1.00 93.00 207 LYS A CA 1
ATOM 1687 C C . LYS A 1 207 ? 11.400 4.280 -14.407 1.00 93.00 207 LYS A C 1
ATOM 1689 O O . LYS A 1 207 ? 12.060 3.247 -14.285 1.00 93.00 207 LYS A O 1
ATOM 1694 N N . CYS A 1 208 ? 10.528 4.464 -15.399 1.00 94.38 208 CYS A N 1
ATOM 1695 C CA . CYS A 1 208 ? 10.318 3.500 -16.478 1.00 94.38 208 CYS A CA 1
ATOM 1696 C C . CYS A 1 208 ? 11.549 3.401 -17.382 1.00 94.38 208 CYS A C 1
ATOM 1698 O O . CYS A 1 208 ? 12.026 2.296 -17.621 1.00 94.38 208 CYS A O 1
ATOM 1700 N N . HIS A 1 209 ? 12.113 4.531 -17.819 1.00 91.94 209 HIS A N 1
ATOM 1701 C CA . HIS A 1 209 ? 13.330 4.545 -18.637 1.00 91.94 209 HIS A CA 1
ATOM 1702 C C . HIS A 1 209 ? 14.539 3.958 -17.905 1.00 91.94 209 HIS A C 1
ATOM 1704 O O . HIS A 1 209 ? 15.276 3.165 -18.487 1.00 91.94 209 HIS A O 1
ATOM 1710 N N . MET A 1 210 ? 14.687 4.240 -16.607 1.00 92.31 210 MET A N 1
ATOM 1711 C CA . MET A 1 210 ? 15.715 3.602 -15.782 1.00 92.31 210 MET A CA 1
ATOM 1712 C C . MET A 1 210 ? 15.558 2.073 -15.767 1.00 92.31 210 MET A C 1
ATOM 1714 O O . MET A 1 210 ? 16.542 1.351 -15.923 1.00 92.31 210 MET A O 1
ATOM 1718 N N . LYS A 1 211 ? 14.320 1.570 -15.631 1.00 93.12 211 LYS A N 1
ATOM 1719 C CA . LYS A 1 211 ? 14.052 0.127 -15.684 1.00 93.12 211 LYS A CA 1
ATOM 1720 C C . LYS A 1 211 ? 14.249 -0.470 -17.072 1.00 93.12 211 LYS A C 1
ATOM 1722 O O . LYS A 1 211 ? 14.762 -1.575 -17.143 1.00 93.12 211 LYS A O 1
ATOM 1727 N N . LEU A 1 212 ? 13.924 0.242 -18.151 1.00 92.44 212 LEU A N 1
ATOM 1728 C CA . LEU A 1 212 ? 14.210 -0.211 -19.517 1.00 92.44 212 LEU A CA 1
ATOM 1729 C C . LEU A 1 212 ? 15.715 -0.397 -19.749 1.00 92.44 212 LEU A C 1
ATOM 1731 O O . LEU A 1 212 ? 16.107 -1.437 -20.267 1.00 92.44 212 LEU A O 1
ATOM 1735 N N . GLY A 1 213 ? 16.559 0.547 -19.318 1.00 89.06 213 GLY A N 1
ATOM 1736 C CA . GLY A 1 213 ? 18.019 0.408 -19.425 1.00 89.06 213 GLY A CA 1
ATOM 1737 C C . GLY A 1 213 ? 18.564 -0.786 -18.629 1.00 89.06 213 GLY A C 1
ATOM 1738 O O . GLY A 1 213 ? 19.288 -1.627 -19.169 1.00 89.06 213 GLY A O 1
ATOM 1739 N N . GLU A 1 214 ? 18.146 -0.919 -17.366 1.00 90.75 214 GLU A N 1
ATOM 1740 C CA . GLU A 1 214 ? 18.516 -2.045 -16.493 1.00 90.75 214 GLU A CA 1
ATOM 1741 C C . GLU A 1 214 ? 18.079 -3.393 -17.086 1.00 90.75 214 GLU A C 1
ATOM 1743 O O . GLU A 1 214 ? 18.859 -4.342 -17.155 1.00 90.75 214 GLU A O 1
ATOM 1748 N N . TRP A 1 215 ? 16.832 -3.481 -17.545 1.00 92.25 215 TRP A N 1
ATOM 1749 C CA . TRP A 1 215 ? 16.259 -4.702 -18.099 1.00 92.25 215 TRP A CA 1
ATOM 1750 C C . TRP A 1 215 ? 16.906 -5.096 -19.417 1.00 92.25 215 TRP A C 1
ATOM 1752 O O . TRP A 1 215 ? 17.252 -6.264 -19.570 1.00 92.25 215 TRP A O 1
ATOM 1762 N N . MET A 1 216 ? 17.153 -4.133 -20.308 1.00 86.44 216 MET A N 1
ATOM 1763 C CA . MET A 1 216 ? 17.857 -4.371 -21.567 1.00 86.44 216 MET A CA 1
ATOM 1764 C C . MET A 1 216 ? 19.267 -4.921 -21.323 1.00 86.44 216 MET A C 1
ATOM 1766 O O . MET A 1 216 ? 19.694 -5.852 -22.001 1.00 86.44 216 MET A O 1
ATOM 1770 N N . THR A 1 217 ? 19.963 -4.405 -20.306 1.00 84.25 217 THR A N 1
ATOM 1771 C CA . THR A 1 217 ? 21.294 -4.896 -19.915 1.00 84.25 217 THR A CA 1
ATOM 1772 C C . THR A 1 217 ? 21.237 -6.346 -19.433 1.00 84.25 217 THR A C 1
ATOM 1774 O O . THR A 1 217 ? 22.110 -7.140 -19.762 1.00 84.25 217 THR A O 1
ATOM 1777 N N . ILE A 1 218 ? 20.199 -6.724 -18.682 1.00 83.50 218 ILE A N 1
ATOM 1778 C CA . ILE A 1 218 ? 20.042 -8.083 -18.141 1.00 83.50 218 ILE A CA 1
ATOM 1779 C C . ILE A 1 218 ? 19.589 -9.083 -19.215 1.00 83.50 218 ILE A C 1
ATOM 1781 O O . ILE A 1 218 ? 20.063 -10.217 -19.219 1.00 83.50 218 ILE A O 1
ATOM 1785 N N . THR A 1 219 ? 18.669 -8.706 -20.108 1.00 78.56 219 THR A N 1
ATOM 1786 C CA . THR A 1 219 ? 18.201 -9.594 -21.188 1.00 78.56 219 THR A CA 1
ATOM 1787 C C . THR A 1 219 ? 19.293 -9.865 -22.211 1.00 78.56 219 THR A C 1
ATOM 1789 O O . THR A 1 219 ? 19.420 -10.998 -22.669 1.00 78.56 219 THR A O 1
ATOM 1792 N N . GLU A 1 220 ? 20.103 -8.854 -22.527 1.00 68.75 220 GLU A N 1
ATOM 1793 C CA . GLU A 1 220 ? 21.202 -8.973 -23.490 1.00 68.75 220 GLU A CA 1
ATOM 1794 C C . GLU A 1 220 ? 22.513 -9.423 -22.833 1.00 68.75 220 GLU A C 1
ATOM 1796 O O . GLU A 1 220 ? 23.347 -10.028 -23.491 1.00 68.75 220 GLU A O 1
ATOM 1801 N N . GLY A 1 221 ? 22.686 -9.239 -21.520 1.00 55.09 221 GLY A N 1
ATOM 1802 C CA . GLY A 1 221 ? 23.852 -9.715 -20.767 1.00 55.09 221 GLY A CA 1
ATOM 1803 C C . GLY A 1 221 ? 24.026 -11.239 -20.782 1.00 55.09 221 GLY A C 1
ATOM 1804 O O . GLY A 1 221 ? 25.139 -11.724 -20.617 1.00 55.09 221 GLY A O 1
ATOM 1805 N N . VAL A 1 222 ? 22.962 -11.996 -21.075 1.00 53.19 222 VAL A N 1
ATOM 1806 C CA . VAL A 1 222 ? 23.031 -13.446 -21.352 1.00 53.19 222 VAL A CA 1
ATOM 1807 C C . VAL A 1 222 ? 23.742 -13.742 -22.690 1.00 53.19 222 VAL A C 1
ATOM 1809 O O . VAL A 1 222 ? 24.269 -14.833 -22.876 1.00 53.19 222 VAL A O 1
ATOM 1812 N N . LYS A 1 223 ? 23.795 -12.766 -23.608 1.00 54.91 223 LYS A N 1
ATOM 1813 C CA . LYS A 1 223 ? 24.464 -12.815 -24.922 1.00 54.91 223 LYS A CA 1
ATOM 1814 C C . LYS A 1 223 ? 25.748 -11.967 -25.000 1.00 54.91 223 LYS A C 1
ATOM 1816 O O . LYS A 1 223 ? 26.398 -11.974 -26.040 1.00 54.91 223 LYS A O 1
ATOM 1821 N N . GLY A 1 224 ? 26.117 -11.274 -23.918 1.00 54.22 224 GLY A N 1
ATOM 1822 C CA . GLY A 1 224 ? 27.171 -10.254 -23.898 1.00 54.22 224 GLY A CA 1
ATOM 1823 C C . GLY A 1 224 ? 26.637 -8.862 -24.259 1.00 54.22 224 GLY A C 1
ATOM 1824 O O . GLY A 1 224 ? 25.764 -8.709 -25.110 1.00 54.22 224 GLY A O 1
ATOM 1825 N N . VAL A 1 225 ? 27.135 -7.821 -23.585 1.00 60.34 225 VAL A N 1
ATOM 1826 C CA . VAL A 1 225 ? 26.818 -6.430 -23.946 1.00 60.34 225 VAL A CA 1
ATOM 1827 C C . VAL A 1 225 ? 27.466 -6.141 -25.301 1.00 60.34 225 VAL A C 1
ATOM 1829 O O . VAL A 1 225 ? 28.686 -6.048 -25.400 1.00 60.34 225 VAL A O 1
ATOM 1832 N N . ASN A 1 226 ? 26.648 -6.006 -26.342 1.00 65.81 226 ASN A N 1
ATOM 1833 C CA . ASN A 1 226 ? 27.119 -5.839 -27.714 1.00 65.81 226 ASN A CA 1
ATOM 1834 C C . ASN A 1 226 ? 27.220 -4.352 -28.089 1.00 65.81 226 ASN A C 1
ATOM 1836 O O . ASN A 1 226 ? 26.471 -3.513 -27.584 1.00 65.81 226 ASN A O 1
ATOM 1840 N N . SER A 1 227 ? 28.080 -4.015 -29.056 1.00 65.38 227 SER A N 1
ATOM 1841 C CA . SER A 1 227 ? 28.266 -2.634 -29.543 1.00 65.38 227 SER A CA 1
ATOM 1842 C C . SER A 1 227 ? 26.974 -1.971 -30.046 1.00 65.38 227 SER A C 1
ATOM 1844 O O . SER A 1 227 ? 26.856 -0.751 -30.017 1.00 65.38 227 SER A O 1
ATOM 1846 N N . ASN A 1 228 ? 25.977 -2.768 -30.444 1.00 72.88 228 ASN A N 1
ATOM 1847 C CA . ASN A 1 228 ? 24.681 -2.287 -30.931 1.00 72.88 228 ASN A CA 1
ATOM 1848 C C . ASN A 1 228 ? 23.681 -1.976 -29.804 1.00 72.88 228 ASN A C 1
ATOM 1850 O O . ASN A 1 228 ? 22.748 -1.206 -30.008 1.00 72.88 228 ASN A O 1
ATOM 1854 N N . THR A 1 229 ? 23.846 -2.557 -28.611 1.00 73.88 229 THR A N 1
ATOM 1855 C CA . THR A 1 229 ? 22.904 -2.377 -27.491 1.00 73.88 229 THR A CA 1
ATOM 1856 C C . THR A 1 229 ? 23.320 -1.234 -26.570 1.00 73.88 229 THR A C 1
ATOM 1858 O O . THR A 1 229 ? 22.461 -0.590 -25.969 1.00 73.88 229 THR A O 1
ATOM 1861 N N . ILE A 1 230 ? 24.623 -0.936 -26.498 1.00 78.00 230 ILE A N 1
ATOM 1862 C CA . ILE A 1 230 ? 25.189 0.151 -25.682 1.00 78.00 230 ILE A CA 1
ATOM 1863 C C . ILE A 1 230 ? 24.538 1.514 -25.992 1.00 78.00 230 ILE A C 1
ATOM 1865 O O . ILE A 1 230 ? 24.106 2.169 -25.041 1.00 78.00 230 ILE A O 1
ATOM 1869 N N . PRO A 1 231 ? 24.370 1.945 -27.261 1.00 83.75 231 PRO A N 1
ATOM 1870 C CA . PRO A 1 231 ? 23.744 3.234 -27.562 1.00 83.75 231 PRO A CA 1
ATOM 1871 C C . PRO A 1 231 ? 22.306 3.335 -27.043 1.00 83.75 231 PRO A C 1
ATOM 1873 O O . PRO A 1 231 ? 21.912 4.367 -26.506 1.00 83.75 231 PRO A O 1
ATOM 1876 N N . HIS A 1 232 ? 21.533 2.250 -27.139 1.00 81.38 232 HIS A N 1
ATOM 1877 C CA . HIS A 1 232 ? 20.152 2.211 -26.657 1.00 81.38 232 HIS A CA 1
ATOM 1878 C C . HIS A 1 232 ? 20.064 2.236 -25.127 1.00 81.38 232 HIS A C 1
ATOM 1880 O O . HIS A 1 232 ? 19.235 2.957 -24.573 1.00 81.38 232 HIS A O 1
ATOM 1886 N N . ILE A 1 233 ? 20.942 1.506 -24.433 1.00 81.81 233 ILE A N 1
ATOM 1887 C CA . ILE A 1 233 ? 21.031 1.541 -22.965 1.00 81.81 233 ILE A CA 1
ATOM 1888 C C . ILE A 1 233 ? 21.395 2.957 -22.497 1.00 81.81 233 ILE A C 1
ATOM 1890 O O . ILE A 1 233 ? 20.715 3.516 -21.633 1.00 81.81 233 ILE A O 1
ATOM 1894 N N . LEU A 1 234 ? 22.405 3.578 -23.116 1.00 85.31 234 LEU A N 1
ATOM 1895 C CA . LEU A 1 234 ? 22.797 4.959 -22.825 1.00 85.31 234 LEU A CA 1
ATOM 1896 C C . LEU A 1 234 ? 21.654 5.942 -23.099 1.00 85.31 234 LEU A C 1
ATOM 1898 O O . LEU A 1 234 ? 21.416 6.834 -22.291 1.00 85.31 234 LEU A O 1
ATOM 1902 N N . GLN A 1 235 ? 20.896 5.753 -24.180 1.00 88.06 235 GLN A N 1
ATOM 1903 C CA . GLN A 1 235 ? 19.724 6.573 -24.486 1.00 88.06 235 GLN A CA 1
ATOM 1904 C C . GLN A 1 235 ? 18.635 6.446 -23.410 1.00 88.06 235 GLN A C 1
ATOM 1906 O O . GLN A 1 235 ? 18.061 7.459 -22.996 1.00 88.06 235 GLN A O 1
ATOM 1911 N N . TYR A 1 236 ? 18.355 5.238 -22.914 1.00 87.62 236 TYR A N 1
ATOM 1912 C CA . TYR A 1 236 ? 17.402 5.041 -21.819 1.00 87.62 236 TYR A CA 1
ATOM 1913 C C . TYR A 1 236 ? 17.861 5.712 -20.522 1.00 87.62 236 TYR A C 1
ATOM 1915 O O . TYR A 1 236 ? 17.061 6.372 -19.862 1.00 87.62 236 TYR A O 1
ATOM 1923 N N . HIS A 1 237 ? 19.144 5.629 -20.172 1.00 85.69 237 HIS A N 1
ATOM 1924 C CA . HIS A 1 237 ? 19.655 6.324 -18.989 1.00 85.69 237 HIS A CA 1
ATOM 1925 C C . HIS A 1 237 ? 19.692 7.848 -19.170 1.00 85.69 237 HIS A C 1
ATOM 1927 O O . HIS A 1 237 ? 19.271 8.570 -18.272 1.00 85.69 237 HIS A O 1
ATOM 1933 N N . ALA A 1 238 ? 20.088 8.354 -20.341 1.00 86.88 238 ALA A N 1
ATOM 1934 C CA . ALA A 1 238 ? 20.102 9.787 -20.635 1.00 86.88 238 ALA A CA 1
ATOM 1935 C C . ALA A 1 238 ? 18.694 10.403 -20.581 1.00 86.88 238 ALA A C 1
ATOM 1937 O O . ALA A 1 238 ? 18.490 11.476 -20.011 1.00 86.88 238 ALA A O 1
ATOM 1938 N N . THR A 1 239 ? 17.698 9.708 -21.140 1.00 85.00 239 THR A N 1
ATOM 1939 C CA . THR A 1 239 ? 16.291 10.125 -21.049 1.00 85.00 239 THR A CA 1
ATOM 1940 C C . THR A 1 239 ? 15.779 10.051 -19.613 1.00 85.00 239 THR A C 1
ATOM 1942 O O . THR A 1 239 ? 15.123 10.993 -19.169 1.00 85.00 239 THR A O 1
ATOM 1945 N N . ALA A 1 240 ? 16.129 9.006 -18.856 1.00 85.81 240 ALA A N 1
ATOM 1946 C CA . ALA A 1 240 ? 15.793 8.910 -17.437 1.00 85.81 240 ALA A CA 1
ATOM 1947 C C . ALA A 1 240 ? 16.336 10.103 -16.634 1.00 85.81 240 ALA A C 1
ATOM 1949 O O . ALA A 1 240 ? 15.564 10.722 -15.904 1.00 85.81 240 ALA A O 1
ATOM 1950 N N . THR A 1 241 ? 17.607 10.479 -16.820 1.00 86.69 241 THR A N 1
ATOM 1951 C CA . THR A 1 241 ? 18.213 11.655 -16.169 1.00 86.69 241 THR A CA 1
ATOM 1952 C C . THR A 1 241 ? 17.499 12.942 -16.572 1.00 86.69 241 THR A C 1
ATOM 1954 O O . THR A 1 241 ? 17.090 13.712 -15.711 1.00 86.69 241 THR A O 1
ATOM 1957 N N . LYS A 1 242 ? 17.226 13.136 -17.870 1.00 86.69 242 LYS A N 1
ATOM 1958 C CA . LYS A 1 242 ? 16.494 14.313 -18.367 1.00 86.69 242 LYS A CA 1
ATOM 1959 C C . LYS A 1 242 ? 15.120 14.473 -17.707 1.00 86.69 242 LYS A C 1
ATOM 1961 O O . LYS A 1 242 ? 14.712 15.595 -17.414 1.00 86.69 242 LYS A O 1
ATOM 1966 N N . TYR A 1 243 ? 14.380 13.382 -17.512 1.00 84.50 243 TYR A N 1
ATOM 1967 C CA . TYR A 1 243 ? 13.073 13.428 -16.850 1.00 84.50 243 TYR A CA 1
ATOM 1968 C C . TYR A 1 243 ? 13.184 13.516 -15.321 1.00 84.50 243 TYR A C 1
ATOM 1970 O O . TYR A 1 243 ? 12.351 14.172 -14.702 1.00 84.50 243 TYR A O 1
ATOM 1978 N N . ALA A 1 244 ? 14.211 12.922 -14.709 1.00 79.56 244 ALA A N 1
ATOM 1979 C CA . ALA A 1 244 ? 14.474 13.053 -13.277 1.00 79.56 244 ALA A CA 1
ATOM 1980 C C . ALA A 1 244 ? 14.832 14.499 -12.897 1.00 79.56 244 ALA A C 1
ATOM 1982 O O . ALA A 1 244 ? 14.251 15.033 -11.957 1.00 79.56 244 ALA A O 1
ATOM 1983 N N . ASP A 1 245 ? 15.683 15.164 -13.681 1.00 76.00 245 ASP A N 1
ATOM 1984 C CA . ASP A 1 245 ? 16.035 16.576 -13.484 1.00 76.00 245 ASP A CA 1
ATOM 1985 C C . ASP A 1 245 ? 14.807 17.483 -13.599 1.00 76.00 245 ASP A C 1
ATOM 1987 O O . ASP A 1 245 ? 14.627 18.406 -12.808 1.00 76.00 245 ASP A O 1
ATOM 1991 N N . LYS A 1 246 ? 13.920 17.197 -14.560 1.00 74.56 246 LYS A N 1
ATOM 1992 C CA . LYS A 1 246 ? 12.635 17.897 -14.697 1.00 74.56 246 LYS A CA 1
ATOM 1993 C C . LYS A 1 246 ? 11.698 17.650 -13.517 1.00 74.56 246 LYS A C 1
ATOM 1995 O O . LYS A 1 246 ? 10.932 18.536 -13.185 1.00 74.56 246 LYS A O 1
ATOM 2000 N N . SER A 1 247 ? 11.757 16.473 -12.900 1.00 68.44 247 SER A N 1
ATOM 2001 C CA . SER A 1 247 ? 10.964 16.142 -11.712 1.00 68.44 247 SER A CA 1
ATOM 2002 C C . SER A 1 247 ? 11.529 16.737 -10.417 1.00 68.44 247 SER A C 1
ATOM 2004 O O . SER A 1 247 ? 10.798 16.753 -9.437 1.00 68.44 247 SER A O 1
ATOM 2006 N N . TYR A 1 248 ? 12.809 17.126 -10.378 1.00 55.66 248 TYR A N 1
ATOM 2007 C CA . TYR A 1 248 ? 13.464 17.714 -9.198 1.00 55.66 248 TYR A CA 1
ATOM 2008 C C . TYR A 1 248 ? 13.427 19.250 -9.199 1.00 55.66 248 TYR A C 1
ATOM 2010 O O . TYR A 1 248 ? 13.499 19.873 -8.147 1.00 55.66 248 TYR A O 1
ATOM 2018 N N . LYS A 1 249 ? 13.346 19.867 -10.384 1.00 49.97 249 LYS A N 1
ATOM 2019 C CA . LYS A 1 249 ? 13.273 21.329 -10.563 1.00 49.97 249 LYS A CA 1
ATOM 2020 C C . LYS A 1 249 ? 11.865 21.915 -10.380 1.00 49.97 249 LYS A C 1
ATOM 2022 O O . LYS A 1 249 ? 11.697 23.110 -10.606 1.00 49.97 249 LYS A O 1
ATOM 2027 N N . VAL A 1 250 ? 10.889 21.085 -10.018 1.00 45.22 250 VAL A N 1
ATOM 2028 C CA . VAL A 1 250 ? 9.492 21.448 -9.741 1.00 45.22 250 VAL A CA 1
ATOM 2029 C C . VAL A 1 250 ? 9.161 21.008 -8.327 1.00 45.22 250 VAL A C 1
ATOM 2031 O O . VAL A 1 250 ? 8.505 21.789 -7.611 1.00 45.22 250 VAL A O 1
#

Organism: NCBI:txid252671

Foldseek 3Di:
DQLLVCVLVVVNVSSLVVLVVVVVVLVVVLVVQVVPDPVRNLVSVLVVVLSVLSVVSNVVVVPVVCVVVSLVVLVVVLVVRPLDLVSLVSSVVSVVSPDQCCNVVVSLLVSLVSCLVVVVLVSNQVSLCSNQVHRCVVVVVDQRDCPPVSSQLSVLVSCCSVPVLVSSLVSLVCCLVPPLPVLLPDDDDDDPVSVVVNLVSLLSSLVSLLVNLVSLCVVCVVVNDDPVSVVVSVVSNVSSVVSVVVSVVD

InterPro domains:
  IPR003151 PIK-related kinase, FAT [PF02259] (1-249)
  IPR014009 PIK-related kinase, FAT domain [PS51189] (1-250)
  IPR050517 DNA Damage Response and Repair Kinase [PTHR11139] (1-234)

pLDDT: mean 89.21, std 9.85, range [45.22, 97.94]